Protein AF-A0A292Q0S4-F1 (afdb_monomer_lite)

Organism: NCBI:txid59557

pLDDT: mean 70.8, std 24.09, range [27.53, 98.06]

Structure (mmCIF, N/CA/C/O backbone):
data_AF-A0A292Q0S4-F1
#
_entry.id   AF-A0A292Q0S4-F1
#
loop_
_atom_site.group_PDB
_atom_site.id
_atom_site.type_symbol
_atom_site.label_atom_id
_atom_site.label_alt_id
_atom_site.label_comp_id
_atom_site.label_asym_id
_atom_site.label_entity_id
_atom_site.label_seq_id
_atom_site.pdbx_PDB_ins_code
_atom_site.Cartn_x
_atom_site.Cartn_y
_atom_site.Cartn_z
_atom_site.occupancy
_atom_site.B_iso_or_equiv
_atom_site.auth_seq_id
_atom_site.auth_comp_id
_atom_site.auth_asym_id
_atom_site.auth_atom_id
_atom_site.pdbx_PDB_model_num
ATOM 1 N N . MET A 1 1 ? -21.565 2.507 -9.594 1.00 37.22 1 MET A N 1
ATOM 2 C CA . MET A 1 1 ? -20.398 1.607 -9.700 1.00 37.22 1 MET A CA 1
ATOM 3 C C . MET A 1 1 ? -20.636 0.461 -8.741 1.00 37.22 1 MET A C 1
ATOM 5 O O . MET A 1 1 ? -20.691 0.709 -7.543 1.00 37.22 1 MET A O 1
ATOM 9 N N . ALA A 1 2 ? -20.900 -0.736 -9.261 1.00 29.78 2 ALA A N 1
ATOM 10 C CA . ALA A 1 2 ? -21.106 -1.916 -8.434 1.00 29.78 2 ALA A CA 1
ATOM 11 C C . ALA A 1 2 ? -19.779 -2.256 -7.743 1.00 29.78 2 ALA A C 1
ATOM 13 O O . ALA A 1 2 ? -18.831 -2.694 -8.386 1.00 29.78 2 ALA A O 1
ATOM 14 N N . ALA A 1 3 ? -19.691 -1.956 -6.448 1.00 42.03 3 ALA A N 1
ATOM 15 C CA . ALA A 1 3 ? -18.654 -2.504 -5.594 1.00 42.03 3 ALA A CA 1
ATOM 16 C C . ALA A 1 3 ? -18.981 -3.985 -5.417 1.00 42.03 3 ALA A C 1
ATOM 18 O O . ALA A 1 3 ? -20.058 -4.324 -4.922 1.00 42.03 3 ALA A O 1
ATOM 19 N N . ILE A 1 4 ? -18.092 -4.850 -5.887 1.00 44.19 4 ILE A N 1
ATOM 20 C CA . ILE A 1 4 ? -18.259 -6.294 -5.789 1.00 44.19 4 ILE A CA 1
ATOM 21 C C . ILE A 1 4 ? -18.422 -6.675 -4.326 1.00 44.19 4 ILE A C 1
ATOM 23 O O . ILE A 1 4 ? -17.570 -6.369 -3.495 1.00 44.19 4 ILE A O 1
ATOM 27 N N . ARG A 1 5 ? -19.517 -7.371 -4.032 1.00 42.88 5 ARG A N 1
ATOM 28 C CA . ARG A 1 5 ? -19.728 -8.054 -2.754 1.00 42.88 5 ARG A CA 1
ATOM 29 C C . ARG A 1 5 ? -19.719 -9.583 -2.888 1.00 42.88 5 ARG A C 1
ATOM 31 O O . ARG A 1 5 ? -20.054 -10.241 -1.915 1.00 42.88 5 ARG A O 1
ATOM 38 N N . ALA A 1 6 ? -19.356 -10.151 -4.049 1.00 40.06 6 ALA A N 1
ATOM 39 C CA . ALA A 1 6 ? -19.457 -11.602 -4.257 1.00 40.06 6 ALA A CA 1
ATOM 40 C C . ALA A 1 6 ? -18.577 -12.231 -5.369 1.00 40.06 6 ALA A C 1
ATOM 42 O O . ALA A 1 6 ? -18.900 -13.331 -5.804 1.00 40.06 6 ALA A O 1
ATOM 43 N N . ASP A 1 7 ? -17.481 -11.609 -5.824 1.00 54.25 7 ASP A N 1
ATOM 44 C CA . ASP A 1 7 ? -16.524 -12.307 -6.705 1.00 54.25 7 ASP A CA 1
ATOM 45 C C . ASP A 1 7 ? -15.409 -12.918 -5.853 1.00 54.25 7 ASP A C 1
ATOM 47 O O . ASP A 1 7 ? -14.956 -12.313 -4.877 1.00 54.25 7 ASP A O 1
ATOM 51 N N . SER A 1 8 ? -14.973 -14.129 -6.211 1.00 71.31 8 SER A N 1
ATOM 52 C CA . SER A 1 8 ? -13.830 -14.783 -5.572 1.00 71.31 8 SER A CA 1
ATOM 53 C C . SER A 1 8 ? -12.625 -13.837 -5.568 1.00 71.31 8 SER A C 1
ATOM 55 O O . SER A 1 8 ? -12.244 -13.315 -6.612 1.00 71.31 8 SER A O 1
ATOM 57 N N . LEU A 1 9 ? -12.009 -13.613 -4.403 1.00 83.81 9 LEU A N 1
ATOM 58 C CA . LEU A 1 9 ? -10.804 -12.783 -4.269 1.00 83.81 9 LEU A CA 1
ATOM 59 C C . LEU A 1 9 ? -9.556 -13.458 -4.859 1.00 83.81 9 LEU A C 1
ATOM 61 O O . LEU A 1 9 ? -8.528 -12.804 -5.023 1.00 83.81 9 LEU A O 1
ATOM 65 N N . THR A 1 10 ? -9.634 -14.742 -5.221 1.00 85.44 10 THR A N 1
ATOM 66 C CA . THR A 1 10 ? -8.508 -15.530 -5.737 1.00 85.44 10 THR A CA 1
ATOM 67 C C . THR A 1 10 ? -7.771 -14.875 -6.916 1.00 85.44 10 THR A C 1
ATOM 69 O O . THR A 1 10 ? -6.544 -14.822 -6.861 1.00 85.44 10 THR A O 1
ATOM 72 N N . PRO A 1 11 ? -8.428 -14.317 -7.959 1.00 87.38 11 PRO A N 1
ATOM 73 C CA . PRO A 1 11 ? -7.722 -13.664 -9.063 1.00 87.38 11 PRO A CA 1
ATOM 74 C C . PRO A 1 11 ? -6.912 -12.446 -8.604 1.00 87.38 11 PRO A C 1
ATOM 76 O O . PRO A 1 11 ? -5.811 -12.213 -9.095 1.00 87.38 11 PRO A O 1
ATOM 79 N N . ILE A 1 12 ? -7.438 -11.694 -7.634 1.00 88.94 12 ILE A N 1
ATOM 80 C CA . ILE A 1 12 ? -6.779 -10.511 -7.073 1.00 88.94 12 ILE A CA 1
ATOM 81 C C . ILE A 1 12 ? -5.558 -10.928 -6.245 1.00 88.94 12 ILE A C 1
ATOM 83 O O . ILE A 1 12 ? -4.494 -10.329 -6.384 1.00 88.94 12 ILE A O 1
ATOM 87 N N . LEU A 1 13 ? -5.686 -11.976 -5.425 1.00 90.81 13 LEU A N 1
ATOM 88 C CA . LEU A 1 13 ? -4.569 -12.516 -4.643 1.00 90.81 13 LEU A CA 1
ATOM 89 C C . LEU A 1 13 ? -3.461 -13.059 -5.552 1.00 90.81 13 LEU A C 1
ATOM 91 O O . LEU A 1 13 ? -2.299 -12.706 -5.371 1.00 90.81 13 LEU A O 1
ATOM 95 N N . ASN A 1 14 ? -3.827 -13.797 -6.603 1.00 91.44 14 ASN A N 1
ATOM 96 C CA . ASN A 1 14 ? -2.876 -14.309 -7.589 1.00 91.44 14 ASN A CA 1
ATOM 97 C C . ASN A 1 14 ? -2.086 -13.192 -8.284 1.00 91.44 14 ASN A C 1
ATOM 99 O O . ASN A 1 14 ? -0.885 -13.347 -8.505 1.00 91.44 14 ASN A O 1
ATOM 103 N N . LEU A 1 15 ? -2.735 -12.070 -8.620 1.00 91.88 15 LEU A N 1
ATOM 104 C CA . LEU A 1 15 ? -2.059 -10.895 -9.187 1.00 91.88 15 LEU A CA 1
ATOM 105 C C . LEU A 1 15 ? -1.103 -10.242 -8.194 1.00 91.88 15 LEU A C 1
ATOM 107 O O . LEU A 1 15 ? -0.053 -9.742 -8.589 1.00 91.88 15 LEU A O 1
ATOM 111 N N . ALA A 1 16 ? -1.455 -10.244 -6.915 1.00 92.50 16 ALA A N 1
ATOM 112 C CA . ALA A 1 16 ? -0.624 -9.661 -5.881 1.00 92.50 16 ALA A CA 1
ATOM 113 C C . ALA A 1 16 ? 0.597 -10.538 -5.555 1.00 92.50 16 ALA A C 1
ATOM 115 O O . ALA A 1 16 ? 1.671 -10.006 -5.286 1.00 92.50 16 ALA A O 1
ATOM 116 N N . ASP A 1 17 ? 0.463 -11.865 -5.647 1.00 93.38 17 ASP A N 1
ATOM 117 C CA . ASP A 1 17 ? 1.582 -12.813 -5.591 1.00 93.38 17 ASP A CA 1
ATOM 118 C C . ASP A 1 17 ? 2.448 -12.779 -6.855 1.00 93.38 17 ASP A C 1
ATOM 120 O O . ASP A 1 17 ? 3.662 -12.956 -6.772 1.00 93.38 17 ASP A O 1
ATOM 124 N N . ASN A 1 18 ? 1.841 -12.541 -8.022 1.00 93.94 18 ASN A N 1
ATOM 125 C CA . ASN A 1 18 ? 2.492 -12.596 -9.332 1.00 93.94 18 ASN A CA 1
ATOM 126 C C . ASN A 1 18 ? 2.205 -11.336 -10.167 1.00 93.94 18 ASN A C 1
ATOM 128 O O . ASN A 1 18 ? 1.539 -11.418 -11.205 1.00 93.94 18 ASN A O 1
ATOM 132 N N . PRO A 1 19 ? 2.725 -10.168 -9.753 1.00 93.00 19 PRO A N 1
ATOM 133 C CA . PRO A 1 19 ? 2.563 -8.925 -10.502 1.00 93.00 19 PRO A CA 1
ATOM 134 C C . PRO A 1 19 ? 3.076 -9.055 -11.954 1.00 93.00 19 PRO A C 1
ATOM 136 O O . PRO A 1 19 ? 4.186 -9.562 -12.179 1.00 93.00 19 PRO A O 1
ATOM 139 N N . PRO A 1 20 ? 2.308 -8.598 -12.963 1.00 90.81 20 PRO A N 1
ATOM 140 C CA . PRO A 1 20 ? 2.690 -8.709 -14.366 1.00 90.81 20 PRO A CA 1
ATOM 141 C C . PRO A 1 20 ? 3.847 -7.768 -14.721 1.00 90.81 20 PRO A C 1
ATOM 143 O O . PRO A 1 20 ? 3.963 -6.658 -14.199 1.00 90.81 20 PRO A O 1
ATOM 146 N N . GLN A 1 21 ? 4.685 -8.196 -15.671 1.00 84.00 21 GLN A N 1
ATOM 147 C CA . GLN A 1 21 ? 5.863 -7.436 -16.113 1.00 84.00 21 GLN A CA 1
ATOM 148 C C . GLN A 1 21 ? 5.523 -6.143 -16.865 1.00 84.00 21 GLN A C 1
ATOM 150 O O . GLN A 1 21 ? 6.341 -5.227 -16.901 1.00 84.00 21 GLN A O 1
ATOM 155 N N . TYR A 1 22 ? 4.326 -6.050 -17.442 1.00 81.19 22 TYR A N 1
ATOM 156 C CA . TYR A 1 22 ? 3.832 -4.875 -18.153 1.00 81.19 22 TYR A CA 1
ATOM 157 C C . TYR A 1 22 ? 2.313 -4.752 -17.987 1.00 81.19 22 TYR A C 1
ATOM 159 O O . TYR A 1 22 ? 1.625 -5.738 -17.714 1.00 81.19 22 TYR A O 1
ATOM 167 N N . VAL A 1 23 ? 1.784 -3.542 -18.176 1.00 81.00 23 VAL A N 1
ATOM 168 C CA . VAL A 1 23 ? 0.336 -3.316 -18.278 1.00 81.00 23 VAL A CA 1
ATOM 169 C C . VAL A 1 23 ? -0.091 -3.630 -19.703 1.00 81.00 23 VAL A C 1
ATOM 171 O O . VAL A 1 23 ? 0.346 -2.965 -20.639 1.00 81.00 23 VAL A O 1
ATOM 174 N N . ASN A 1 24 ? -0.939 -4.641 -19.880 1.00 80.94 24 ASN A N 1
ATOM 175 C CA . ASN A 1 24 ? -1.537 -4.923 -21.178 1.00 80.94 24 ASN A CA 1
ATOM 176 C C . ASN A 1 24 ? -2.700 -3.939 -21.425 1.00 80.94 24 ASN A C 1
ATOM 178 O O . ASN A 1 24 ? -3.714 -4.041 -20.732 1.00 80.94 24 ASN A O 1
ATOM 182 N N . PRO A 1 25 ? -2.605 -3.023 -22.411 1.00 78.31 25 PRO A N 1
ATOM 183 C CA . PRO A 1 25 ? -3.668 -2.054 -22.692 1.00 78.31 25 PRO A CA 1
ATOM 184 C C . PRO A 1 25 ? -4.961 -2.705 -23.205 1.00 78.31 25 PRO A C 1
ATOM 186 O O . PRO A 1 25 ? -6.019 -2.089 -23.131 1.00 78.31 25 PRO A O 1
ATOM 189 N N . ASN A 1 26 ? -4.881 -3.942 -23.704 1.00 84.00 26 ASN A N 1
ATOM 190 C CA . ASN A 1 26 ? -6.017 -4.713 -24.202 1.00 84.00 26 ASN A CA 1
ATOM 191 C C . ASN A 1 26 ? -6.561 -5.704 -23.158 1.00 84.00 26 ASN A C 1
ATOM 193 O O . ASN A 1 26 ? -7.462 -6.482 -23.473 1.00 84.00 26 ASN A O 1
ATOM 197 N N . ALA A 1 27 ? -6.000 -5.740 -21.942 1.00 81.56 27 ALA A N 1
ATOM 198 C CA . ALA A 1 27 ? -6.515 -6.615 -20.896 1.00 81.56 27 ALA A CA 1
ATOM 199 C C . ALA A 1 27 ? -7.922 -6.174 -20.454 1.00 81.56 27 ALA A C 1
ATOM 201 O O . ALA A 1 27 ? -8.219 -4.976 -20.446 1.00 81.56 27 ALA A O 1
ATOM 202 N N . PRO A 1 28 ? -8.786 -7.120 -20.042 1.00 84.94 28 PRO A N 1
ATOM 203 C CA . PRO A 1 28 ? -10.067 -6.787 -19.438 1.00 84.94 28 PRO A CA 1
ATOM 204 C C . PRO A 1 28 ? -9.883 -5.879 -18.220 1.00 84.94 28 PRO A C 1
ATOM 206 O O . PRO A 1 28 ? -9.001 -6.105 -17.390 1.00 84.94 28 PRO A O 1
ATOM 209 N N . ILE A 1 29 ? -10.742 -4.866 -18.100 1.00 86.25 29 ILE A N 1
ATOM 210 C CA . ILE A 1 29 ? -10.745 -3.980 -16.936 1.00 86.25 29 ILE A CA 1
ATOM 211 C C . ILE A 1 29 ? -11.212 -4.786 -15.730 1.00 86.25 29 ILE A C 1
ATOM 213 O O . ILE A 1 29 ? -12.359 -5.236 -15.678 1.00 86.25 29 ILE A O 1
ATOM 217 N N . LEU A 1 30 ? -10.326 -4.932 -14.751 1.00 88.19 30 LEU A N 1
ATOM 218 C CA . LEU A 1 30 ? -10.666 -5.543 -13.481 1.00 88.19 30 LEU A CA 1
ATOM 219 C C . LEU A 1 30 ? -11.533 -4.595 -12.661 1.00 88.19 30 LEU A C 1
ATOM 221 O O . LEU A 1 30 ? -11.373 -3.369 -12.638 1.00 88.19 30 LEU A O 1
ATOM 225 N N . SER A 1 31 ? -12.456 -5.203 -11.951 1.00 89.50 31 SER A N 1
ATOM 226 C CA . SER A 1 31 ? -13.337 -4.548 -11.014 1.00 89.50 31 SER A CA 1
ATOM 227 C C . SER A 1 31 ? -12.575 -4.032 -9.791 1.00 89.50 31 SER A C 1
ATOM 229 O O . SER A 1 31 ? -11.626 -4.644 -9.303 1.00 89.50 31 SER A O 1
ATOM 231 N N . SER A 1 32 ? -12.969 -2.854 -9.306 1.00 93.31 32 SER A N 1
ATOM 232 C CA . SER A 1 32 ? -12.243 -2.188 -8.225 1.00 93.31 32 SER A CA 1
ATOM 233 C C . SER A 1 32 ? -12.356 -2.937 -6.900 1.00 93.31 32 SER A C 1
ATOM 235 O O . SER A 1 32 ? -13.460 -3.254 -6.455 1.00 93.31 32 SER A O 1
ATOM 237 N N . LEU A 1 33 ? -11.219 -3.109 -6.226 1.00 94.31 33 LEU A N 1
ATOM 238 C CA . LEU A 1 33 ? -11.163 -3.595 -4.851 1.00 94.31 33 LEU A CA 1
ATOM 239 C C . LEU A 1 33 ? -11.361 -2.421 -3.891 1.00 94.31 33 LEU A C 1
ATOM 241 O O . LEU A 1 33 ? -10.654 -1.415 -3.980 1.00 94.31 33 LEU A O 1
ATOM 245 N N . ILE A 1 34 ? -12.299 -2.555 -2.958 1.00 95.19 34 ILE A N 1
ATOM 246 C CA . ILE A 1 34 ? -12.527 -1.571 -1.898 1.00 95.19 34 ILE A CA 1
ATOM 247 C C . ILE A 1 34 ? -12.030 -2.148 -0.578 1.00 95.19 34 ILE A C 1
ATOM 249 O O . ILE A 1 34 ? -12.420 -3.242 -0.183 1.00 95.19 34 ILE A O 1
ATOM 253 N N . LEU A 1 35 ? -11.190 -1.379 0.105 1.00 96.44 35 LEU A N 1
ATOM 254 C CA . LEU A 1 35 ? -10.613 -1.698 1.398 1.00 96.44 35 LEU A CA 1
ATOM 255 C C . LEU A 1 35 ? -10.948 -0.587 2.390 1.00 96.44 35 LEU A C 1
ATOM 257 O O . LEU A 1 35 ? -10.568 0.569 2.213 1.00 96.44 35 LEU A O 1
ATOM 261 N N . TYR A 1 36 ? -11.664 -0.910 3.455 1.00 95.38 36 TYR A N 1
ATOM 262 C CA . TYR A 1 36 ? -11.955 0.033 4.526 1.00 95.38 36 TYR A CA 1
ATOM 263 C C . TYR A 1 36 ? -10.821 0.042 5.539 1.00 95.38 36 TYR A C 1
ATOM 265 O O . TYR A 1 36 ? -10.417 -1.012 6.017 1.00 95.38 36 TYR A O 1
ATOM 273 N N . ILE A 1 37 ? -10.332 1.238 5.871 1.00 95.12 37 ILE A N 1
ATOM 274 C CA . ILE A 1 37 ? -9.246 1.428 6.836 1.00 95.12 37 ILE A CA 1
ATOM 275 C C . ILE A 1 37 ? -9.869 1.538 8.220 1.00 95.12 37 ILE A C 1
ATOM 277 O O . ILE A 1 37 ? -10.645 2.469 8.479 1.00 95.12 37 ILE A O 1
ATOM 281 N N . VAL A 1 38 ? -9.541 0.598 9.097 1.00 93.06 38 VAL A N 1
ATOM 282 C CA . VAL A 1 38 ? -10.133 0.483 10.428 1.00 93.06 38 VAL A CA 1
ATOM 283 C C . VAL A 1 38 ? -9.026 0.410 11.473 1.00 93.06 38 VAL A C 1
ATOM 285 O O . VAL A 1 38 ? -8.037 -0.293 11.285 1.00 93.06 38 VAL A O 1
ATOM 288 N N . ARG A 1 39 ? -9.178 1.155 12.571 1.00 89.88 39 ARG A N 1
ATOM 289 C CA . ARG A 1 39 ? -8.251 1.079 13.707 1.00 89.88 39 ARG A CA 1
ATOM 290 C C . ARG A 1 39 ? -8.537 -0.140 14.570 1.00 89.88 39 ARG A C 1
ATOM 292 O O . ARG A 1 39 ? -9.702 -0.458 14.822 1.00 89.88 39 ARG A O 1
ATOM 299 N N . VAL A 1 40 ? -7.489 -0.740 15.113 1.00 87.88 40 VAL A N 1
ATOM 300 C CA . VAL A 1 40 ? -7.607 -1.737 16.176 1.00 87.88 40 VAL A CA 1
ATOM 301 C C . VAL A 1 40 ? -7.850 -1.009 17.510 1.00 87.88 40 VAL A C 1
ATOM 303 O O . VAL A 1 40 ? -7.181 -0.016 17.809 1.00 87.88 40 VAL A O 1
ATOM 306 N N . PRO A 1 41 ? -8.839 -1.414 18.328 1.00 83.12 41 PRO A N 1
ATOM 307 C CA . PRO A 1 41 ? -9.024 -0.838 19.657 1.00 83.12 41 PRO A CA 1
ATOM 308 C C . PRO A 1 41 ? -7.762 -0.997 20.512 1.00 83.12 41 PRO A C 1
ATOM 310 O O . PRO A 1 41 ? -7.092 -2.021 20.437 1.00 83.12 41 PRO A O 1
ATOM 313 N N . SER A 1 42 ? -7.444 0.003 21.342 1.00 79.69 42 SER A N 1
ATOM 314 C CA . SER A 1 42 ? -6.282 0.004 22.255 1.00 79.69 42 SER A CA 1
ATOM 315 C C . SER A 1 42 ? -4.887 -0.156 21.620 1.00 79.69 42 SER A C 1
ATOM 317 O O . SER A 1 42 ? -3.914 -0.263 22.356 1.00 79.69 42 SER A O 1
ATOM 319 N N . SER A 1 43 ? -4.765 -0.107 20.289 1.00 85.88 43 SER A N 1
ATOM 320 C CA . SER A 1 43 ? -3.488 -0.158 19.565 1.00 85.88 43 SER A CA 1
ATOM 321 C C . SER A 1 43 ? -3.393 0.979 18.534 1.00 85.88 43 SER A C 1
ATOM 323 O O . SER A 1 43 ? -4.397 1.614 18.197 1.00 85.88 43 SER A O 1
ATOM 325 N N . GLN A 1 44 ? -2.180 1.253 18.046 1.00 86.31 44 GLN A N 1
ATOM 326 C CA . GLN A 1 44 ? -1.946 2.077 16.851 1.00 86.31 44 GLN A CA 1
ATOM 327 C C . GLN A 1 44 ? -2.141 1.285 15.549 1.00 86.31 44 GLN A C 1
ATOM 329 O O . GLN A 1 44 ? -2.204 1.880 14.472 1.00 86.31 44 GLN A O 1
ATOM 334 N N . ASP A 1 45 ? -2.268 -0.038 15.657 1.00 92.44 45 ASP A N 1
ATOM 335 C CA . ASP A 1 45 ? -2.435 -0.935 14.526 1.00 92.44 45 ASP A CA 1
ATOM 336 C C . ASP A 1 45 ? -3.727 -0.668 13.752 1.00 92.44 45 ASP A C 1
ATOM 338 O O . ASP A 1 45 ? -4.759 -0.235 14.286 1.00 92.44 45 ASP A O 1
ATOM 342 N N . LEU A 1 46 ? -3.666 -0.981 12.464 1.00 94.69 46 LEU A N 1
ATOM 343 C CA . LEU A 1 46 ? -4.769 -0.836 11.530 1.00 94.69 46 LEU A CA 1
ATOM 344 C C . LEU A 1 46 ? -5.023 -2.164 10.829 1.00 94.69 46 LEU A C 1
ATOM 346 O O . LEU A 1 46 ? -4.123 -2.981 10.652 1.00 94.69 46 LEU A O 1
ATOM 350 N N . PHE A 1 47 ? -6.239 -2.347 10.341 1.00 95.88 47 PHE A N 1
ATOM 351 C CA . PHE A 1 47 ? -6.540 -3.415 9.404 1.00 95.88 47 PHE A CA 1
ATOM 352 C C . PHE A 1 47 ? -7.391 -2.890 8.250 1.00 95.88 47 PHE A C 1
ATOM 354 O O . PHE A 1 47 ? -8.145 -1.919 8.382 1.00 95.88 47 PHE A O 1
ATOM 361 N N . LEU A 1 48 ? -7.223 -3.519 7.091 1.00 96.69 48 LEU A N 1
ATOM 362 C CA . LEU A 1 48 ? -7.940 -3.221 5.863 1.00 96.69 48 LEU A CA 1
ATOM 363 C C . LEU A 1 48 ? -8.914 -4.353 5.581 1.00 96.69 48 LEU A C 1
ATOM 365 O O . LEU A 1 48 ? -8.496 -5.501 5.419 1.00 96.69 48 LEU A O 1
ATOM 369 N N . THR A 1 49 ? -10.202 -4.035 5.527 1.00 94.75 49 THR A N 1
ATOM 370 C CA . THR A 1 49 ? -11.267 -5.026 5.340 1.00 94.75 49 THR A CA 1
ATOM 371 C C . THR A 1 49 ? -12.075 -4.768 4.080 1.00 94.75 49 THR A C 1
ATOM 373 O O . THR A 1 49 ? -12.295 -3.621 3.691 1.00 94.75 49 THR A O 1
ATOM 376 N N . THR A 1 50 ? -12.488 -5.846 3.420 1.00 92.62 50 THR A N 1
ATOM 377 C CA . THR A 1 50 ? -13.341 -5.788 2.222 1.00 92.62 50 THR A CA 1
ATOM 378 C C . THR A 1 50 ? -14.815 -5.572 2.581 1.00 92.62 50 THR A C 1
ATOM 380 O O . THR A 1 50 ? -15.592 -5.065 1.768 1.00 92.62 50 THR A O 1
ATOM 383 N N . LEU A 1 51 ? -15.199 -5.883 3.824 1.00 89.94 51 LEU A N 1
ATOM 384 C CA . LEU A 1 51 ? -16.539 -5.649 4.348 1.00 89.94 51 LEU A CA 1
ATOM 385 C C . LEU A 1 51 ? -16.687 -4.192 4.788 1.00 89.94 51 LEU A C 1
ATOM 387 O O . LEU A 1 51 ? -15.811 -3.635 5.440 1.00 89.94 51 LEU A O 1
ATOM 391 N N . HIS A 1 52 ? -17.816 -3.559 4.468 1.00 87.69 52 HIS A N 1
ATOM 392 C CA . HIS A 1 52 ? -18.106 -2.233 5.003 1.00 87.69 52 HIS A CA 1
ATOM 393 C C . HIS A 1 52 ? -18.480 -2.332 6.487 1.00 87.69 52 HIS A C 1
ATOM 395 O O . HIS A 1 52 ? -19.549 -2.876 6.765 1.00 87.69 52 HIS A O 1
ATOM 401 N N . PRO A 1 53 ? -17.701 -1.742 7.418 1.00 82.75 53 PRO A N 1
ATOM 402 C CA . PRO A 1 53 ? -18.032 -1.820 8.834 1.00 82.75 53 PRO A CA 1
ATOM 403 C C . PRO A 1 53 ? -19.366 -1.121 9.094 1.00 82.75 53 PRO A C 1
ATOM 405 O O . PRO A 1 53 ? -19.517 0.074 8.809 1.00 82.75 53 PRO A O 1
ATOM 408 N N . LEU A 1 54 ? -20.347 -1.878 9.588 1.00 77.56 54 LEU A N 1
ATOM 409 C CA . LEU A 1 54 ? -21.709 -1.391 9.832 1.00 77.56 54 LEU A CA 1
ATOM 410 C C . LEU A 1 54 ? -21.841 -0.682 11.185 1.00 77.56 54 LEU A C 1
ATOM 412 O O . LEU A 1 54 ? -22.730 0.149 11.366 1.00 77.56 54 LEU A O 1
ATOM 416 N N . GLN A 1 55 ? -20.947 -0.992 12.125 1.00 71.69 55 GLN A N 1
ATOM 417 C CA . GLN A 1 55 ? -20.963 -0.477 13.490 1.00 71.69 55 GLN A CA 1
ATOM 418 C C . GLN A 1 55 ? -19.856 0.564 13.715 1.00 71.69 55 GLN A C 1
ATOM 420 O O . GLN A 1 55 ? -18.891 0.673 12.956 1.00 71.69 55 GLN A O 1
ATOM 425 N N . SER A 1 56 ? -20.000 1.369 14.771 1.00 74.00 56 SER A N 1
ATOM 426 C CA . SER A 1 56 ? -18.956 2.307 15.214 1.00 74.00 56 SER A CA 1
ATOM 427 C C . SER A 1 56 ? -17.751 1.597 15.835 1.00 74.00 56 SER A C 1
ATOM 429 O O . SER A 1 56 ? -16.666 2.180 15.898 1.00 74.00 56 SER A O 1
ATOM 431 N N . THR A 1 57 ? -17.949 0.362 16.286 1.00 80.38 57 THR A N 1
ATOM 432 C CA . THR A 1 57 ? -16.958 -0.540 16.869 1.00 80.38 57 THR A CA 1
ATOM 433 C C . THR A 1 57 ? -16.518 -1.589 15.854 1.00 80.38 57 THR A C 1
ATOM 435 O O . THR A 1 57 ? -17.207 -1.848 14.874 1.00 80.38 57 THR A O 1
ATOM 438 N N . VAL A 1 58 ? -15.341 -2.170 16.077 1.00 85.19 58 VAL A N 1
ATOM 439 C CA . VAL A 1 58 ? -14.822 -3.279 15.265 1.00 85.19 58 VAL A CA 1
ATOM 440 C C . VAL A 1 58 ? -15.563 -4.564 15.623 1.00 85.19 58 VAL A C 1
ATOM 442 O O . VAL A 1 58 ? -15.673 -4.880 16.808 1.00 85.19 58 VAL A O 1
ATOM 445 N N . THR A 1 59 ? -16.045 -5.303 14.625 1.00 86.94 59 THR A N 1
ATOM 446 C CA . THR A 1 59 ? -16.673 -6.621 14.809 1.00 86.94 59 THR A CA 1
ATOM 447 C C . THR A 1 59 ? -15.723 -7.762 14.430 1.00 86.94 59 THR A C 1
ATOM 449 O O . THR A 1 59 ? -14.743 -7.563 13.713 1.00 86.94 59 THR A O 1
ATOM 452 N N . ALA A 1 60 ? -16.020 -8.985 14.882 1.00 87.50 60 ALA A N 1
ATOM 453 C CA . ALA A 1 60 ? -15.278 -10.178 14.460 1.00 87.50 60 ALA A CA 1
ATOM 454 C C . ALA A 1 60 ? -15.405 -10.436 12.946 1.00 87.50 60 ALA A C 1
ATOM 456 O O . ALA A 1 60 ? -14.468 -10.922 12.318 1.00 87.50 60 ALA A O 1
ATOM 457 N N . GLU A 1 61 ? -16.540 -10.067 12.348 1.00 89.06 61 GLU A N 1
ATOM 458 C CA . GLU A 1 61 ? -16.770 -10.182 10.908 1.00 89.06 61 GLU A CA 1
ATOM 459 C C . GLU A 1 61 ? -15.847 -9.246 10.114 1.00 89.06 61 GLU A C 1
ATOM 461 O O . GLU A 1 61 ? -15.223 -9.678 9.144 1.00 89.06 61 GLU A O 1
ATOM 466 N N . ASP A 1 62 ? -15.664 -8.004 10.581 1.00 87.94 62 ASP A N 1
ATOM 467 C CA . ASP A 1 62 ? -14.731 -7.047 9.969 1.00 87.94 62 ASP A CA 1
ATOM 468 C C . ASP A 1 62 ? -13.291 -7.586 9.954 1.00 87.94 62 ASP A C 1
ATOM 470 O O . ASP A 1 62 ? -12.575 -7.415 8.963 1.00 87.94 62 ASP A O 1
ATOM 474 N N . ILE A 1 63 ? -12.880 -8.248 11.045 1.00 89.31 63 ILE A N 1
ATOM 475 C CA . ILE A 1 63 ? -11.553 -8.864 11.205 1.00 89.31 63 ILE A CA 1
ATOM 476 C C . ILE A 1 63 ? -11.410 -10.090 10.296 1.00 89.31 63 ILE A C 1
ATOM 478 O O . ILE A 1 63 ? -10.365 -10.286 9.673 1.00 89.31 63 ILE A O 1
ATOM 482 N N . ASN A 1 64 ? -12.451 -10.915 10.189 1.00 90.00 64 ASN A N 1
ATOM 483 C CA . ASN A 1 64 ? -12.438 -12.098 9.330 1.00 90.00 64 ASN A CA 1
ATOM 484 C C . ASN A 1 64 ? -12.389 -11.730 7.843 1.00 90.00 64 ASN A C 1
ATOM 486 O O . ASN A 1 64 ? -11.707 -12.404 7.079 1.00 90.00 64 ASN A O 1
ATOM 490 N N . ALA A 1 65 ? -13.031 -10.630 7.445 1.00 91.25 65 ALA A N 1
ATOM 491 C CA . ALA A 1 65 ? -12.963 -10.085 6.088 1.00 91.25 65 ALA A CA 1
ATOM 492 C C . ALA A 1 65 ? -11.723 -9.195 5.836 1.00 91.25 65 ALA A C 1
ATOM 494 O O . ALA A 1 65 ? -11.622 -8.541 4.786 1.00 91.25 65 ALA A O 1
ATOM 495 N N . SER A 1 66 ? -10.788 -9.133 6.794 1.00 93.50 66 SER A N 1
ATOM 496 C CA . SER A 1 66 ? -9.571 -8.335 6.681 1.00 93.50 66 SER A CA 1
ATOM 497 C C . SER A 1 66 ? -8.549 -8.977 5.751 1.00 93.50 66 SER A C 1
ATOM 499 O O . SER A 1 66 ? -8.051 -10.071 6.010 1.00 93.50 66 SER A O 1
ATOM 501 N N . LEU A 1 67 ? -8.204 -8.248 4.689 1.00 95.44 67 LEU A N 1
ATOM 502 C CA . LEU A 1 67 ? -7.210 -8.661 3.704 1.00 95.44 67 LEU A CA 1
ATOM 503 C C . LEU A 1 67 ? -5.782 -8.263 4.105 1.00 95.44 67 LEU A C 1
ATOM 505 O O . LEU A 1 67 ? -4.833 -8.982 3.797 1.00 95.44 67 LEU A O 1
ATOM 509 N N . TYR A 1 68 ? -5.629 -7.128 4.793 1.00 97.56 68 TYR A N 1
ATOM 510 C CA . TYR A 1 68 ? -4.334 -6.661 5.281 1.00 97.56 68 TYR A CA 1
ATOM 511 C C . TYR A 1 68 ? -4.402 -6.251 6.747 1.00 97.56 68 TYR A C 1
ATOM 513 O O . TYR A 1 68 ? -5.312 -5.524 7.141 1.00 97.56 68 TYR A O 1
ATOM 521 N N . TYR A 1 69 ? -3.389 -6.634 7.516 1.00 97.12 69 TYR A N 1
ATOM 522 C CA . TYR A 1 69 ? -3.106 -6.094 8.841 1.00 97.12 69 TYR A CA 1
ATOM 523 C C . TYR A 1 69 ? -1.865 -5.207 8.765 1.00 97.12 69 TYR A C 1
ATOM 525 O O . TYR A 1 69 ? -0.929 -5.496 8.019 1.00 97.12 69 TYR A O 1
ATOM 533 N N . ILE A 1 70 ? -1.856 -4.111 9.510 1.00 97.50 70 ILE A N 1
ATOM 534 C CA . ILE A 1 70 ? -0.768 -3.141 9.519 1.00 97.50 70 ILE A CA 1
ATOM 535 C C . ILE A 1 70 ? -0.361 -2.955 10.968 1.00 97.50 70 ILE A C 1
ATOM 537 O O . ILE A 1 70 ? -1.077 -2.325 11.749 1.00 97.50 70 ILE A O 1
ATOM 541 N N . HIS A 1 71 ? 0.796 -3.512 11.301 1.00 96.38 71 HIS A N 1
ATOM 542 C CA . HIS A 1 71 ? 1.415 -3.297 12.591 1.00 96.38 71 HIS A CA 1
ATOM 543 C C . HIS A 1 71 ? 2.228 -2.007 12.557 1.00 96.38 71 HIS A C 1
ATOM 545 O O . HIS A 1 71 ? 3.083 -1.849 11.680 1.00 96.38 71 HIS A O 1
ATOM 551 N N . VAL A 1 72 ? 1.962 -1.098 13.488 1.00 94.00 72 VAL A N 1
ATOM 552 C CA . VAL A 1 72 ? 2.695 0.164 13.615 1.00 94.00 72 VAL A CA 1
ATOM 553 C C . VAL A 1 72 ? 3.654 0.042 14.789 1.00 94.00 72 VAL A C 1
ATOM 555 O O . VAL A 1 72 ? 3.231 -0.060 15.939 1.00 94.00 72 VAL A O 1
ATOM 558 N N . GLU A 1 73 ? 4.953 0.067 14.502 1.00 89.69 73 GLU A N 1
ATOM 559 C CA . GLU A 1 73 ? 5.971 0.097 15.547 1.00 89.69 73 GLU A CA 1
ATOM 560 C C . GLU A 1 73 ? 5.983 1.509 16.165 1.00 89.69 73 GLU A C 1
ATOM 562 O O . GLU A 1 73 ? 6.163 2.495 15.437 1.00 89.69 73 GLU A O 1
ATOM 567 N N . PRO A 1 74 ? 5.794 1.652 17.489 1.00 73.12 74 PRO A N 1
ATOM 568 C CA . PRO A 1 74 ? 5.849 2.956 18.128 1.00 73.12 74 PRO A CA 1
ATOM 569 C C . PRO A 1 74 ? 7.247 3.557 17.954 1.00 73.12 74 PRO A C 1
ATOM 571 O O . PRO A 1 74 ? 8.260 2.885 18.163 1.00 73.12 74 PRO A O 1
ATOM 574 N N . VAL A 1 75 ? 7.313 4.845 17.603 1.00 64.25 75 VAL A N 1
ATOM 575 C CA . VAL A 1 75 ? 8.579 5.587 17.598 1.00 64.25 75 VAL A CA 1
ATOM 576 C C . VAL A 1 75 ? 8.977 5.815 19.050 1.00 64.25 75 VAL A C 1
ATOM 578 O O . VAL A 1 75 ? 8.599 6.807 19.666 1.00 64.25 75 VAL A O 1
ATOM 581 N N . VAL A 1 76 ? 9.712 4.872 19.636 1.00 54.50 76 VAL A N 1
ATOM 582 C CA . VAL A 1 76 ? 10.309 5.086 20.953 1.00 54.50 76 VAL A CA 1
ATOM 583 C C . VAL A 1 76 ? 11.337 6.201 20.790 1.00 54.50 76 VAL A C 1
ATOM 585 O O . VAL A 1 76 ? 12.388 5.998 20.184 1.00 54.50 76 VAL A O 1
ATOM 588 N N . ASN A 1 77 ? 11.037 7.389 21.316 1.00 44.91 77 ASN A N 1
ATOM 589 C CA . ASN A 1 77 ? 12.023 8.453 21.472 1.00 44.91 77 ASN A CA 1
ATOM 590 C C . ASN A 1 77 ? 13.110 7.954 22.437 1.00 44.91 77 ASN A C 1
ATOM 592 O O . ASN A 1 77 ? 13.027 8.146 23.648 1.00 44.91 77 ASN A O 1
ATOM 596 N N . THR A 1 78 ? 14.157 7.314 21.924 1.00 39.06 78 THR A N 1
ATOM 597 C CA . THR A 1 78 ? 15.336 6.887 22.695 1.00 39.06 78 THR A CA 1
ATOM 598 C C . THR A 1 78 ? 16.233 8.057 23.119 1.00 39.06 78 THR A C 1
ATOM 600 O O . THR A 1 78 ? 17.385 7.860 23.489 1.00 39.06 78 THR A O 1
ATOM 603 N N . SER A 1 79 ? 15.715 9.288 23.161 1.00 41.91 79 SER A N 1
ATOM 604 C CA . SER A 1 79 ? 16.429 10.460 23.677 1.00 41.91 79 SER A CA 1
ATOM 605 C C . SER A 1 79 ? 16.457 10.556 25.213 1.00 41.91 79 SER A C 1
ATOM 607 O O . SER A 1 79 ? 16.961 11.545 25.735 1.00 41.91 79 SER A O 1
ATOM 609 N N . HIS A 1 80 ? 15.957 9.555 25.951 1.00 37.09 80 HIS A N 1
ATOM 610 C CA . HIS A 1 80 ? 15.939 9.552 27.425 1.00 37.09 80 HIS A CA 1
ATOM 611 C C . HIS A 1 80 ? 16.550 8.308 28.092 1.00 37.09 80 HIS A C 1
ATOM 613 O O . HIS A 1 80 ? 16.213 7.997 29.231 1.00 37.09 80 HIS A O 1
ATOM 619 N N . ILE A 1 81 ? 17.498 7.624 27.445 1.00 35.72 81 ILE A N 1
ATOM 620 C CA . ILE A 1 81 ? 18.361 6.658 28.146 1.00 35.72 81 ILE A CA 1
ATOM 621 C C . ILE A 1 81 ? 19.765 7.252 28.244 1.00 35.72 81 ILE A C 1
ATOM 623 O O . ILE A 1 81 ? 20.676 6.901 27.501 1.00 35.72 81 ILE A O 1
ATOM 627 N N . SER A 1 82 ? 19.936 8.199 29.164 1.00 36.22 82 SER A N 1
ATOM 628 C CA . SER A 1 82 ? 21.251 8.487 29.725 1.00 36.22 82 SER A CA 1
ATOM 629 C C . SER A 1 82 ? 21.652 7.293 30.606 1.00 36.22 82 SER A C 1
ATOM 631 O O . SER A 1 82 ? 20.913 6.960 31.536 1.00 36.22 82 SER A O 1
ATOM 633 N N . PRO A 1 83 ? 22.783 6.611 30.341 1.00 36.03 83 PRO A N 1
ATOM 634 C CA . PRO A 1 83 ? 23.272 5.573 31.236 1.00 36.03 83 PRO A CA 1
ATOM 635 C C . PRO A 1 83 ? 23.603 6.215 32.586 1.00 36.03 83 PRO A C 1
ATOM 637 O O . PRO A 1 83 ? 24.315 7.216 32.671 1.00 36.03 83 PRO A O 1
ATOM 640 N N . SER A 1 84 ? 23.010 5.669 33.639 1.00 35.84 84 SER A N 1
ATOM 641 C CA . SER A 1 84 ? 23.154 6.139 35.008 1.00 35.84 84 SER A CA 1
ATOM 642 C C . SER A 1 84 ? 24.572 5.861 35.500 1.00 35.84 84 SER A C 1
ATOM 644 O O . SER A 1 84 ? 24.980 4.705 35.578 1.00 35.84 84 SER A O 1
ATOM 646 N N . THR A 1 85 ? 25.280 6.905 35.932 1.00 34.25 85 THR A N 1
ATOM 647 C CA . THR A 1 85 ? 26.411 6.743 36.849 1.00 34.25 85 THR A CA 1
ATOM 648 C C . THR A 1 85 ? 26.211 7.652 38.052 1.00 34.25 85 THR A C 1
ATOM 650 O O . THR A 1 85 ? 26.108 8.871 37.941 1.00 34.25 85 THR A O 1
ATOM 653 N N . LEU A 1 86 ? 26.105 6.989 39.200 1.00 38.16 86 LEU A N 1
ATOM 654 C CA . LEU A 1 86 ? 26.036 7.501 40.561 1.00 38.16 86 LEU A CA 1
ATOM 655 C C . LEU A 1 86 ? 26.969 8.694 40.811 1.00 38.16 86 LEU A C 1
ATOM 657 O O . LEU A 1 86 ? 28.182 8.579 40.654 1.00 38.16 86 LEU A O 1
ATOM 661 N N . SER A 1 87 ? 26.418 9.807 41.297 1.00 36.88 87 SER A N 1
ATOM 662 C CA . SER A 1 87 ? 27.138 10.806 42.100 1.00 36.88 87 SER A CA 1
ATOM 663 C C . SER A 1 87 ? 26.132 11.622 42.932 1.00 36.88 87 SER A C 1
ATOM 665 O O . SER A 1 87 ? 25.127 12.070 42.378 1.00 36.88 87 SER A O 1
ATOM 667 N N . PRO A 1 88 ? 26.349 11.811 44.249 1.00 40.75 88 PRO A N 1
ATOM 668 C CA . PRO A 1 88 ? 25.472 12.619 45.099 1.00 40.75 88 PRO A CA 1
ATOM 669 C C . PRO A 1 88 ? 25.586 14.126 44.775 1.00 40.75 88 PRO A C 1
ATOM 671 O O . PRO A 1 88 ? 26.656 14.585 44.366 1.00 40.75 88 PRO A O 1
ATOM 674 N N . PRO A 1 89 ? 24.509 14.919 44.949 1.00 38.12 89 PRO A N 1
ATOM 675 C CA . PRO A 1 89 ? 24.492 16.322 44.548 1.00 38.12 89 PRO A CA 1
ATOM 676 C C . PRO A 1 89 ? 25.272 17.210 45.529 1.00 38.12 89 PRO A C 1
ATOM 678 O O . PRO A 1 89 ? 24.980 17.248 46.723 1.00 38.12 89 PRO A O 1
ATOM 681 N N . LEU A 1 90 ? 26.228 17.981 45.004 1.00 39.19 90 LEU A N 1
ATOM 682 C CA . LEU A 1 90 ? 26.817 19.135 45.691 1.00 39.19 90 LEU A CA 1
ATOM 683 C C . LEU A 1 90 ? 25.912 20.375 45.518 1.00 39.19 90 LEU A C 1
ATOM 685 O O . LEU A 1 90 ? 25.321 20.550 44.447 1.00 39.19 90 LEU A O 1
ATOM 689 N N . PRO A 1 91 ? 25.806 21.264 46.524 1.00 35.47 91 PRO A N 1
ATOM 690 C CA . PRO A 1 91 ? 24.942 22.439 46.455 1.00 35.47 91 PRO A CA 1
ATOM 691 C C . PRO A 1 91 ? 25.529 23.520 45.535 1.00 35.47 91 PRO A C 1
ATOM 693 O O . PRO A 1 91 ? 26.697 23.892 45.651 1.00 35.47 91 PRO A O 1
ATOM 696 N N . ARG A 1 92 ? 24.704 24.045 44.618 1.00 39.72 92 ARG A N 1
ATOM 697 C CA . ARG A 1 92 ? 25.069 25.127 43.687 1.00 39.72 92 ARG A CA 1
ATOM 698 C C . ARG A 1 92 ? 24.560 26.483 44.216 1.00 39.72 92 ARG A C 1
ATOM 700 O O . ARG A 1 92 ? 23.404 26.553 44.633 1.00 39.72 92 ARG A O 1
ATOM 707 N N . PRO A 1 93 ? 25.381 27.551 44.201 1.00 35.53 93 PRO A N 1
ATOM 708 C CA . PRO A 1 93 ? 25.023 28.868 44.737 1.00 35.53 93 PRO A CA 1
ATOM 709 C C . PRO A 1 93 ? 24.040 29.645 43.835 1.00 35.53 93 PRO A C 1
ATOM 711 O O . PRO A 1 93 ? 23.918 29.342 42.643 1.00 35.53 93 PRO A O 1
ATOM 714 N N . PRO A 1 94 ? 23.343 30.664 44.377 1.00 38.78 94 PRO A N 1
ATOM 715 C CA . PRO A 1 94 ? 22.286 31.374 43.669 1.00 38.78 94 PRO A CA 1
ATOM 716 C C . PRO A 1 94 ? 22.872 32.436 42.734 1.00 38.78 94 PRO A C 1
ATOM 718 O O . PRO A 1 94 ? 23.716 33.231 43.138 1.00 38.78 94 PRO A O 1
ATOM 721 N N . SER A 1 95 ? 22.384 32.518 41.494 1.00 38.47 95 SER A N 1
ATOM 722 C CA . SER A 1 95 ? 22.539 33.747 40.710 1.00 38.47 95 SER A CA 1
ATOM 723 C C . SER A 1 95 ? 21.371 33.996 39.749 1.00 38.47 95 SER A C 1
ATOM 725 O O . SER A 1 95 ? 21.114 33.262 38.803 1.00 38.47 95 SER A O 1
ATOM 727 N N . HIS A 1 96 ? 20.662 35.074 40.086 1.00 34.34 96 HIS A N 1
ATOM 728 C CA . HIS A 1 96 ? 20.065 36.107 39.240 1.00 34.34 96 HIS A CA 1
ATOM 729 C C . HIS A 1 96 ? 19.145 35.718 38.068 1.00 34.34 96 HIS A C 1
ATOM 731 O O . HIS A 1 96 ? 19.565 35.399 36.959 1.00 34.34 96 HIS A O 1
ATOM 737 N N . ARG A 1 97 ? 17.845 35.956 38.311 1.00 38.62 97 ARG A N 1
ATOM 738 C CA . ARG A 1 97 ? 16.814 36.222 37.298 1.00 38.62 97 ARG A CA 1
ATOM 739 C C . ARG A 1 97 ? 17.285 37.319 36.345 1.00 38.62 97 ARG A C 1
ATOM 741 O O . ARG A 1 97 ? 17.524 38.446 36.777 1.00 38.62 97 ARG A O 1
ATOM 748 N N . ARG A 1 98 ? 17.279 37.031 35.045 1.00 30.72 98 ARG A N 1
ATOM 749 C CA . ARG A 1 98 ? 17.218 38.063 34.010 1.00 30.72 98 ARG A CA 1
ATOM 750 C C . ARG A 1 98 ? 15.977 37.829 33.165 1.00 30.72 98 ARG A C 1
ATOM 752 O O . ARG A 1 98 ? 15.935 36.941 32.326 1.00 30.72 98 ARG A O 1
ATOM 759 N N . TRP A 1 99 ? 14.953 38.619 33.464 1.00 29.02 99 TRP A N 1
ATOM 760 C CA . TRP A 1 99 ? 13.755 38.761 32.651 1.00 29.02 99 TRP A CA 1
ATOM 761 C C . TRP A 1 99 ? 14.162 39.493 31.370 1.00 29.02 99 TRP A C 1
ATOM 763 O O . TRP A 1 99 ? 14.586 40.647 31.430 1.00 29.02 99 TRP A O 1
ATOM 773 N N . SER A 1 100 ? 14.085 38.830 30.223 1.00 30.78 100 SER A N 1
ATOM 774 C CA . SER A 1 100 ? 14.182 39.487 28.921 1.00 30.78 100 SER A CA 1
ATOM 775 C C . SER A 1 100 ? 12.819 39.416 28.254 1.00 30.78 100 SER A C 1
ATOM 777 O O . SER A 1 100 ? 12.433 38.433 27.631 1.00 30.78 100 SER A O 1
ATOM 779 N N . SER A 1 101 ? 12.074 40.500 28.437 1.00 35.69 101 SER A N 1
ATOM 780 C CA . SER A 1 101 ? 10.890 40.843 27.666 1.00 35.69 101 SER A CA 1
ATOM 781 C C . SER A 1 101 ? 11.312 40.983 26.205 1.00 35.69 101 SER A C 1
ATOM 783 O O . SER A 1 101 ? 12.041 41.915 25.868 1.00 35.69 101 SER A O 1
ATOM 785 N N . GLN A 1 102 ? 10.896 40.064 25.338 1.00 34.97 102 GLN A N 1
ATOM 786 C CA . GLN A 1 102 ? 11.000 40.267 23.897 1.00 34.97 102 GLN A CA 1
ATOM 787 C C . GLN A 1 102 ? 9.616 40.197 23.269 1.00 34.97 102 GLN A C 1
ATOM 789 O O . GLN A 1 102 ? 8.829 39.276 23.473 1.00 34.97 102 GLN A O 1
ATOM 794 N N . SER A 1 103 ? 9.335 41.297 22.592 1.00 32.41 103 SER A N 1
ATOM 795 C CA . SER A 1 103 ? 8.090 41.754 22.019 1.00 32.41 103 SER A CA 1
ATOM 796 C C . SER A 1 103 ? 7.638 40.887 20.848 1.00 32.41 103 SER A C 1
ATOM 798 O O . SER A 1 103 ? 8.404 40.521 19.959 1.00 32.41 103 SER A O 1
ATOM 800 N N . ILE A 1 104 ? 6.336 40.618 20.844 1.00 34.78 104 ILE A N 1
ATOM 801 C CA . ILE A 1 104 ? 5.599 39.962 19.772 1.00 34.78 104 ILE A CA 1
ATOM 802 C C . ILE A 1 104 ? 5.549 40.924 18.580 1.00 34.78 104 ILE A C 1
ATOM 804 O O . ILE A 1 104 ? 4.822 41.914 18.602 1.00 34.78 104 ILE A O 1
ATOM 808 N N . THR A 1 105 ? 6.296 40.620 17.522 1.00 36.69 105 THR A N 1
ATOM 809 C CA . THR A 1 105 ? 5.982 41.112 16.177 1.00 36.69 105 THR A CA 1
ATOM 810 C C . THR A 1 105 ? 5.475 39.922 15.372 1.00 36.69 105 THR A C 1
ATOM 812 O O . THR A 1 105 ? 6.200 38.983 15.053 1.00 36.69 105 THR A O 1
ATOM 815 N N . GLY A 1 106 ? 4.160 39.903 15.150 1.00 39.22 106 GLY A N 1
ATOM 816 C CA . GLY A 1 106 ? 3.475 38.826 14.452 1.00 39.22 106 GLY A CA 1
ATOM 817 C C . GLY A 1 106 ? 3.796 38.849 12.963 1.00 39.22 106 GLY A C 1
ATOM 818 O O . GLY A 1 106 ? 3.213 39.631 12.218 1.00 39.22 106 GLY A O 1
ATOM 819 N N . SER A 1 107 ? 4.668 37.945 12.523 1.00 30.55 107 SER A N 1
ATOM 820 C CA . SER A 1 107 ? 4.736 37.532 11.124 1.00 30.55 107 SER A CA 1
ATOM 821 C C . SER A 1 107 ? 3.956 36.230 10.960 1.00 30.55 107 SER A C 1
ATOM 823 O O . SER A 1 107 ? 4.364 35.175 11.447 1.00 30.55 107 SER A O 1
ATOM 825 N N . ARG A 1 108 ? 2.807 36.304 10.278 1.00 38.84 108 ARG A N 1
ATOM 826 C CA . ARG A 1 108 ? 2.049 35.137 9.802 1.00 38.84 108 ARG A CA 1
ATOM 827 C C . ARG A 1 108 ? 2.800 34.484 8.637 1.00 38.84 108 ARG A C 1
ATOM 829 O O . ARG A 1 108 ? 2.343 34.512 7.497 1.00 38.84 108 ARG A O 1
ATOM 836 N N . HIS A 1 109 ? 3.949 33.880 8.911 1.00 33.41 109 HIS A N 1
ATOM 837 C CA . HIS A 1 109 ? 4.460 32.822 8.054 1.00 33.41 109 HIS A CA 1
ATOM 838 C C . HIS A 1 109 ? 3.767 31.530 8.469 1.00 33.41 109 HIS A C 1
ATOM 840 O O . HIS A 1 109 ? 3.841 31.134 9.627 1.00 33.41 109 HIS A O 1
ATOM 846 N N . SER A 1 110 ? 3.074 30.894 7.522 1.00 38.19 110 SER A N 1
ATOM 847 C CA . SER A 1 110 ? 2.658 29.495 7.629 1.00 38.19 110 SER A CA 1
ATOM 848 C C . SER A 1 110 ? 3.894 28.683 8.009 1.00 38.19 110 SER A C 1
ATOM 850 O O . SER A 1 110 ? 4.730 28.397 7.149 1.00 38.19 110 SER A O 1
ATOM 852 N N . SER A 1 111 ? 4.055 28.380 9.296 1.00 35.53 111 SER A N 1
ATOM 853 C CA . SER A 1 111 ? 5.143 27.563 9.804 1.00 35.53 111 SER A CA 1
ATOM 854 C C . SER A 1 111 ? 4.980 26.188 9.177 1.00 35.53 111 SER A C 1
ATOM 856 O O . SER A 1 111 ? 4.069 25.426 9.486 1.00 35.53 111 SER A O 1
ATOM 858 N N . ARG A 1 112 ? 5.828 25.897 8.194 1.00 44.38 112 ARG A N 1
ATOM 859 C CA . ARG A 1 112 ? 5.988 24.555 7.655 1.00 44.38 112 ARG A CA 1
ATOM 860 C C . ARG A 1 112 ? 6.553 23.732 8.809 1.00 44.38 112 ARG A C 1
ATOM 862 O O . ARG A 1 112 ? 7.739 23.850 9.098 1.00 44.38 112 ARG A O 1
ATOM 869 N N . SER A 1 113 ? 5.690 23.009 9.521 1.00 47.50 113 SER A N 1
ATOM 870 C CA . SER A 1 113 ? 6.101 22.123 10.609 1.00 47.50 113 SER A CA 1
ATOM 871 C C . SER A 1 113 ? 7.250 21.237 10.115 1.00 47.50 113 SER A C 1
ATOM 873 O O . SER A 1 113 ? 7.172 20.759 8.974 1.00 47.50 113 SER A O 1
ATOM 875 N N . PRO A 1 114 ? 8.324 21.053 10.907 1.00 54.94 114 PRO A N 1
ATOM 876 C CA . PRO A 1 114 ? 9.444 20.218 10.497 1.00 54.94 114 PRO A CA 1
ATOM 877 C C . PRO A 1 114 ? 8.908 18.832 10.140 1.00 54.94 114 PRO A C 1
ATOM 879 O O . PRO A 1 114 ? 8.075 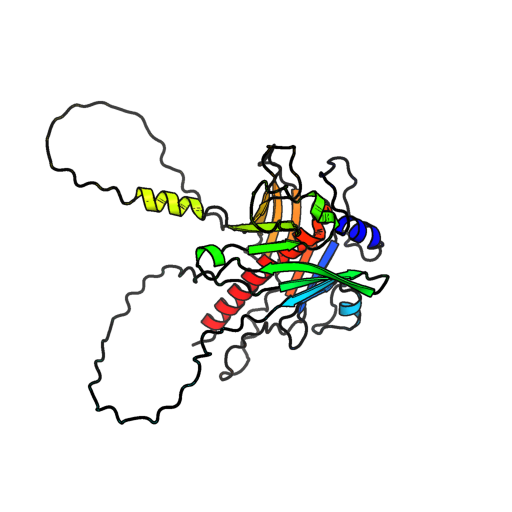18.275 10.862 1.00 54.94 114 PRO A O 1
ATOM 882 N N . ALA A 1 115 ? 9.321 18.318 8.980 1.00 64.19 115 ALA A N 1
ATOM 883 C CA . ALA A 1 115 ? 8.894 17.002 8.531 1.00 64.19 115 ALA A CA 1
ATOM 884 C C . ALA A 1 115 ? 9.350 15.979 9.578 1.00 64.19 115 ALA A C 1
ATOM 886 O O . ALA A 1 115 ? 10.539 15.884 9.868 1.00 64.19 115 ALA A O 1
ATOM 887 N N . ARG A 1 116 ? 8.406 15.248 10.173 1.00 74.88 116 ARG A N 1
ATOM 888 C CA . ARG A 1 116 ? 8.707 14.164 11.114 1.00 74.88 116 ARG A CA 1
ATOM 889 C C . ARG A 1 116 ? 8.906 12.865 10.344 1.00 74.88 116 ARG A C 1
ATOM 891 O O . ARG A 1 116 ? 8.188 12.674 9.359 1.00 74.88 116 ARG A O 1
ATOM 898 N N . PRO A 1 117 ? 9.848 11.989 10.730 1.00 82.94 117 PRO A N 1
ATOM 899 C CA . PRO A 1 117 ? 9.937 10.650 10.156 1.00 82.94 117 PRO A CA 1
ATOM 900 C C . PRO A 1 117 ? 8.646 9.876 10.448 1.00 82.94 117 PRO A C 1
ATOM 902 O O . PRO A 1 117 ? 7.996 10.116 11.462 1.00 82.94 117 PRO A O 1
ATOM 905 N N . ILE A 1 118 ? 8.242 8.983 9.543 1.00 86.75 118 ILE A N 1
ATOM 906 C CA . ILE A 1 118 ? 7.117 8.082 9.838 1.00 86.75 118 ILE A CA 1
ATOM 907 C C . ILE A 1 118 ? 7.568 6.943 10.762 1.00 86.75 118 ILE A C 1
ATOM 909 O O . ILE A 1 118 ? 8.729 6.533 10.670 1.00 86.75 118 ILE A O 1
ATOM 913 N N . PRO A 1 119 ? 6.671 6.392 11.603 1.00 90.88 119 PRO A N 1
ATOM 914 C CA . PRO A 1 119 ? 6.938 5.133 12.280 1.00 90.88 119 PRO A CA 1
ATOM 915 C C . PRO A 1 119 ? 7.183 4.022 11.268 1.00 90.88 119 PRO A C 1
ATOM 917 O O . PRO A 1 119 ? 6.672 4.049 10.141 1.00 90.88 119 PRO A O 1
ATOM 920 N N . THR A 1 120 ? 7.935 3.020 11.703 1.00 94.31 120 THR A N 1
ATOM 921 C CA . THR A 1 120 ? 8.041 1.783 10.946 1.00 94.31 120 THR A CA 1
ATOM 922 C C . THR A 1 120 ? 6.686 1.083 10.954 1.00 94.31 120 THR A C 1
ATOM 924 O O . THR A 1 120 ? 6.059 0.943 12.002 1.00 94.31 120 THR A O 1
ATOM 927 N N . MET A 1 121 ? 6.239 0.610 9.794 1.00 96.31 121 MET A N 1
ATOM 928 C CA . MET A 1 121 ? 5.047 -0.230 9.698 1.00 96.31 121 MET A CA 1
ATOM 929 C C . MET A 1 121 ? 5.367 -1.530 8.992 1.00 96.31 121 MET A C 1
ATOM 931 O O . MET A 1 121 ? 6.064 -1.530 7.977 1.00 96.31 121 MET A O 1
ATOM 935 N N . THR A 1 122 ? 4.799 -2.622 9.488 1.00 97.81 122 THR A N 1
ATOM 936 C CA . THR A 1 122 ? 4.827 -3.923 8.819 1.00 97.81 122 THR A CA 1
ATOM 937 C C . THR A 1 122 ? 3.431 -4.244 8.310 1.00 97.81 122 THR A C 1
ATOM 939 O O . THR A 1 122 ? 2.467 -4.245 9.073 1.00 97.81 122 THR A O 1
ATOM 942 N N . ILE A 1 123 ? 3.319 -4.508 7.011 1.00 97.94 123 ILE A N 1
ATOM 943 C CA . ILE A 1 123 ? 2.077 -4.915 6.361 1.00 97.94 123 ILE A CA 1
ATOM 944 C C . ILE A 1 123 ? 2.085 -6.429 6.216 1.00 97.94 123 ILE A C 1
ATOM 946 O O . ILE A 1 123 ? 2.992 -7.009 5.614 1.00 97.94 123 ILE A O 1
ATOM 950 N N . VAL A 1 124 ? 1.032 -7.047 6.731 1.00 97.50 124 VAL A N 1
ATOM 951 C CA . VAL A 1 124 ? 0.756 -8.478 6.661 1.00 97.50 124 VAL A CA 1
ATOM 952 C C . VAL A 1 124 ? -0.429 -8.674 5.728 1.00 97.50 124 VAL A C 1
ATOM 954 O O . VAL A 1 124 ? -1.466 -8.037 5.918 1.00 97.50 124 VAL A O 1
ATOM 957 N N . ARG A 1 125 ? -0.296 -9.542 4.725 1.00 96.31 125 ARG A N 1
ATOM 958 C CA . ARG A 1 125 ? -1.432 -9.963 3.894 1.00 96.31 125 ARG A CA 1
ATOM 959 C C . ARG A 1 125 ? -2.000 -11.269 4.432 1.00 96.31 125 ARG A C 1
ATOM 961 O O . ARG A 1 125 ? -1.241 -12.141 4.854 1.00 96.31 125 ARG A O 1
ATOM 968 N N . ARG A 1 126 ? -3.325 -11.391 4.390 1.00 94.25 126 ARG A N 1
ATOM 969 C CA . ARG A 1 126 ? -4.073 -12.579 4.799 1.00 94.25 126 ARG A CA 1
ATOM 970 C C . ARG A 1 126 ? -4.686 -13.264 3.583 1.00 94.25 126 ARG A C 1
ATOM 972 O O . ARG A 1 126 ? -5.308 -12.600 2.757 1.00 94.25 126 ARG A O 1
ATOM 979 N N . ASP A 1 127 ? -4.566 -14.581 3.496 1.00 89.19 127 ASP A N 1
ATOM 980 C CA . ASP A 1 127 ? -5.425 -15.374 2.623 1.00 89.19 127 ASP A CA 1
ATOM 981 C C . ASP A 1 127 ? -6.737 -15.677 3.358 1.00 89.19 127 ASP A C 1
ATOM 983 O O . ASP A 1 127 ? -6.740 -16.303 4.419 1.00 89.19 127 ASP A O 1
ATOM 987 N N . LEU A 1 128 ? -7.860 -15.217 2.802 1.00 86.00 128 LEU A N 1
ATOM 988 C CA . LEU A 1 128 ? -9.177 -15.406 3.413 1.00 86.00 128 LEU A CA 1
ATOM 989 C C . LEU A 1 128 ? -9.681 -16.850 3.303 1.00 86.00 128 LEU A C 1
ATOM 991 O O . LEU A 1 128 ? -10.535 -17.242 4.095 1.00 86.00 128 LEU A O 1
ATOM 995 N N . ALA A 1 129 ? -9.176 -17.635 2.344 1.00 83.62 129 ALA A N 1
ATOM 996 C CA . ALA A 1 129 ? -9.606 -19.017 2.153 1.00 83.62 129 ALA A CA 1
ATOM 997 C C . ALA A 1 129 ? -8.901 -19.978 3.123 1.00 83.62 129 ALA A C 1
ATOM 999 O O . ALA A 1 129 ? -9.559 -20.805 3.751 1.00 83.62 129 ALA A O 1
ATOM 1000 N N . SER A 1 130 ? -7.575 -19.864 3.266 1.00 86.88 130 SER A N 1
ATOM 1001 C CA . SER A 1 130 ? -6.782 -20.738 4.149 1.00 86.88 130 SER A CA 1
ATOM 1002 C C . SER A 1 130 ? -6.523 -20.165 5.545 1.00 86.88 130 SER A C 1
ATOM 1004 O O . SER A 1 130 ? -6.154 -20.902 6.457 1.00 86.88 130 SER A O 1
ATOM 1006 N N . GLY A 1 131 ? -6.672 -18.851 5.729 1.00 84.62 131 GLY A N 1
ATOM 1007 C CA . GLY A 1 131 ? -6.289 -18.152 6.955 1.00 84.62 131 GLY A CA 1
ATOM 1008 C C . GLY A 1 131 ? -4.783 -17.899 7.098 1.00 84.62 131 GLY A C 1
ATOM 1009 O O . GLY A 1 131 ? -4.381 -17.293 8.098 1.00 84.62 131 GLY A O 1
ATOM 1010 N N . ALA A 1 132 ? -3.963 -18.324 6.129 1.00 89.81 132 ALA A N 1
ATOM 1011 C CA . ALA A 1 132 ? -2.523 -18.092 6.114 1.00 89.81 132 ALA A CA 1
ATOM 1012 C C . ALA A 1 132 ? -2.190 -16.593 6.068 1.00 89.81 132 ALA A C 1
ATOM 1014 O O . ALA A 1 132 ? -2.934 -15.789 5.501 1.00 89.81 132 ALA A O 1
ATOM 1015 N N . GLN A 1 133 ? -1.074 -16.209 6.692 1.00 94.44 133 GLN A N 1
ATOM 1016 C CA . GLN A 1 133 ? -0.638 -14.814 6.773 1.00 94.44 133 GLN A CA 1
ATOM 1017 C C . GLN A 1 133 ? 0.872 -14.713 6.613 1.00 94.44 133 GLN A C 1
ATOM 1019 O O . GLN A 1 133 ? 1.608 -15.555 7.130 1.00 94.44 133 GLN A O 1
ATOM 1024 N N . TRP A 1 134 ? 1.335 -13.673 5.929 1.00 94.88 134 TRP A N 1
ATOM 1025 C CA . TRP A 1 134 ? 2.761 -13.404 5.769 1.00 94.88 134 TRP A CA 1
ATOM 1026 C C . TRP A 1 134 ? 3.028 -11.910 5.603 1.00 94.88 134 TRP A C 1
ATOM 1028 O O . TRP A 1 134 ? 2.185 -11.146 5.124 1.00 94.88 134 TRP A O 1
ATOM 1038 N N . ASN A 1 135 ? 4.228 -11.489 6.001 1.00 96.25 135 ASN A N 1
ATOM 1039 C CA . ASN A 1 135 ? 4.685 -10.118 5.814 1.00 96.25 135 ASN A CA 1
ATOM 1040 C C . ASN A 1 135 ? 4.892 -9.858 4.318 1.00 96.25 135 ASN A C 1
ATOM 1042 O O . ASN A 1 135 ? 5.612 -10.598 3.649 1.00 96.25 135 ASN A O 1
ATOM 1046 N N . VAL A 1 136 ? 4.269 -8.803 3.801 1.00 96.88 136 VAL A N 1
ATOM 1047 C CA . VAL A 1 136 ? 4.357 -8.419 2.383 1.00 96.88 136 VAL A CA 1
ATOM 1048 C C . VAL A 1 136 ? 5.085 -7.105 2.175 1.00 96.88 136 VAL A C 1
ATOM 1050 O O . VAL A 1 136 ? 5.672 -6.911 1.113 1.00 96.88 136 VAL A O 1
ATOM 1053 N N . ALA A 1 137 ? 5.083 -6.208 3.164 1.00 97.12 137 ALA A N 1
ATOM 1054 C CA . ALA A 1 137 ? 5.813 -4.956 3.056 1.00 97.12 137 ALA A CA 1
ATOM 1055 C C . ALA A 1 137 ? 6.285 -4.411 4.406 1.00 97.12 137 ALA A C 1
ATOM 1057 O O . ALA A 1 137 ? 5.632 -4.610 5.430 1.00 97.12 137 ALA A O 1
ATOM 1058 N N . ARG A 1 138 ? 7.380 -3.651 4.384 1.00 97.19 138 ARG A N 1
ATOM 1059 C CA . ARG A 1 138 ? 7.843 -2.806 5.488 1.00 97.19 138 ARG A CA 1
ATOM 1060 C C . ARG A 1 138 ? 7.969 -1.368 4.997 1.00 97.19 138 ARG A C 1
ATOM 1062 O O . ARG A 1 138 ? 8.557 -1.115 3.950 1.00 97.19 138 ARG A O 1
ATOM 1069 N N . ILE A 1 139 ? 7.398 -0.435 5.746 1.00 96.12 139 ILE A N 1
ATOM 1070 C CA . ILE A 1 139 ? 7.444 1.000 5.470 1.00 96.12 139 ILE A CA 1
ATOM 1071 C C . ILE A 1 139 ? 8.319 1.650 6.539 1.00 96.12 139 ILE A C 1
ATOM 1073 O O . ILE A 1 139 ? 8.134 1.364 7.720 1.00 96.12 139 ILE A O 1
ATOM 1077 N N . SER A 1 140 ? 9.246 2.523 6.154 1.00 94.12 140 SER A N 1
ATOM 1078 C CA . SER A 1 140 ? 10.090 3.267 7.098 1.00 94.12 140 SER A CA 1
ATOM 1079 C C . SER A 1 140 ? 10.572 4.602 6.524 1.00 94.12 140 SER A C 1
ATOM 1081 O O . SER A 1 140 ? 10.458 4.868 5.327 1.00 94.12 140 SER A O 1
ATOM 1083 N N . SER A 1 141 ? 11.127 5.463 7.379 1.00 90.62 141 SER A N 1
ATOM 1084 C CA . SER A 1 141 ? 11.935 6.605 6.937 1.00 90.62 141 SER A CA 1
ATOM 1085 C C . SER A 1 141 ? 13.415 6.200 6.825 1.00 90.62 141 SER A C 1
ATOM 1087 O O . SER A 1 141 ? 13.888 5.440 7.669 1.00 90.62 141 SER A O 1
ATOM 1089 N N . PRO A 1 142 ? 14.162 6.698 5.817 1.00 86.50 142 PRO A N 1
ATOM 1090 C CA . PRO A 1 142 ? 15.580 6.365 5.633 1.00 86.50 142 PRO A CA 1
ATOM 1091 C C . PRO A 1 142 ? 16.492 6.913 6.743 1.00 86.50 142 PRO A C 1
ATOM 1093 O O . PRO A 1 142 ? 17.590 6.404 6.941 1.00 86.50 142 PRO A O 1
ATOM 1096 N N . GLY A 1 143 ? 16.036 7.925 7.483 1.00 79.38 143 GLY A N 1
ATOM 1097 C CA . GLY A 1 143 ? 16.788 8.571 8.551 1.00 79.38 143 GLY A CA 1
ATOM 1098 C C . GLY A 1 143 ? 15.961 9.633 9.274 1.00 79.38 143 GLY A C 1
ATOM 1099 O O . GLY A 1 143 ? 14.772 9.816 8.999 1.00 79.38 143 GLY A O 1
ATOM 1100 N N . SER A 1 144 ? 16.602 10.337 10.208 1.00 70.31 144 SER A N 1
ATOM 1101 C CA . SER A 1 144 ? 15.989 11.395 11.023 1.00 70.31 144 SER A CA 1
ATOM 1102 C C . SER A 1 144 ? 16.319 12.815 10.546 1.00 70.31 144 SER A C 1
ATOM 1104 O O . SER A 1 144 ? 15.927 13.777 11.207 1.00 70.31 144 SER A O 1
ATOM 1106 N N . THR A 1 145 ? 17.058 12.977 9.441 1.00 78.62 145 THR A N 1
ATOM 1107 C CA . THR A 1 145 ? 17.326 14.307 8.868 1.00 78.62 145 THR A CA 1
ATOM 1108 C C . THR A 1 145 ? 16.047 14.895 8.259 1.00 78.62 145 THR A C 1
ATOM 1110 O O . THR A 1 145 ? 15.129 14.159 7.903 1.00 78.62 145 THR A O 1
ATOM 1113 N N . GLU A 1 146 ? 15.949 16.222 8.112 1.00 71.62 146 GLU A N 1
ATOM 1114 C CA . GLU A 1 146 ? 14.748 16.844 7.520 1.00 71.62 146 GLU A CA 1
ATOM 1115 C C . GLU A 1 146 ? 14.484 16.404 6.068 1.00 71.62 146 GLU A C 1
ATOM 1117 O O . GLU A 1 146 ? 13.328 16.357 5.634 1.00 71.62 146 GLU A O 1
ATOM 1122 N N . GLU A 1 147 ? 15.542 16.104 5.309 1.00 73.12 147 GLU A N 1
ATOM 1123 C CA . GLU A 1 147 ? 15.431 15.599 3.937 1.00 73.12 147 GLU A CA 1
ATOM 1124 C C . GLU A 1 147 ? 14.963 14.141 3.926 1.00 73.12 147 GLU A C 1
ATOM 1126 O O . GLU A 1 147 ? 14.068 13.787 3.153 1.00 73.12 147 GLU A O 1
ATOM 1131 N N . ASP A 1 148 ? 15.492 13.324 4.838 1.00 77.94 148 ASP A N 1
ATOM 1132 C CA . ASP A 1 148 ? 15.091 11.927 5.011 1.00 77.94 148 ASP A CA 1
ATOM 1133 C C . ASP A 1 148 ? 13.668 11.794 5.549 1.00 77.94 148 ASP A C 1
ATOM 1135 O O . ASP A 1 148 ? 12.930 10.902 5.140 1.00 77.94 148 ASP A O 1
ATOM 1139 N N . ALA A 1 149 ? 13.224 12.718 6.399 1.00 72.88 149 ALA A N 1
ATOM 1140 C CA . ALA A 1 149 ? 11.869 12.720 6.939 1.00 72.88 149 ALA A CA 1
ATOM 1141 C C . ALA A 1 149 ? 10.788 12.947 5.862 1.00 72.88 149 ALA A C 1
ATOM 1143 O O . ALA A 1 149 ? 9.615 12.594 6.060 1.00 72.88 149 ALA A O 1
ATOM 1144 N N . GLN A 1 150 ? 11.171 13.530 4.718 1.00 81.50 150 GLN A N 1
ATOM 1145 C CA . GLN A 1 150 ? 10.312 13.703 3.541 1.00 81.50 150 GLN A CA 1
ATOM 1146 C C . GLN A 1 150 ? 10.349 12.503 2.589 1.00 81.50 150 GLN A C 1
ATOM 1148 O O . GLN A 1 150 ? 9.488 12.423 1.712 1.00 81.50 150 GLN A O 1
ATOM 1153 N N . ARG A 1 151 ? 11.302 11.584 2.758 1.00 89.81 151 ARG A N 1
ATOM 1154 C CA . ARG A 1 151 ? 11.406 10.338 1.997 1.00 89.81 151 ARG A CA 1
ATOM 1155 C C . ARG A 1 151 ? 10.748 9.198 2.764 1.00 89.81 151 ARG A C 1
ATOM 1157 O O . ARG A 1 151 ? 10.684 9.188 3.996 1.00 89.81 151 ARG A O 1
ATOM 1164 N N . ILE A 1 152 ? 10.230 8.237 2.017 1.00 93.44 152 ILE A N 1
ATOM 1165 C CA . ILE A 1 152 ? 9.627 7.027 2.569 1.00 93.44 152 ILE A CA 1
ATOM 1166 C C . ILE A 1 152 ? 10.182 5.837 1.801 1.00 93.44 152 ILE A C 1
ATOM 1168 O O . ILE A 1 152 ? 10.141 5.819 0.573 1.00 93.44 152 ILE A O 1
ATOM 1172 N N . LEU A 1 153 ? 10.698 4.853 2.523 1.00 95.31 153 LEU A N 1
ATOM 1173 C CA . LEU A 1 153 ? 11.120 3.579 1.967 1.00 95.31 153 LEU A CA 1
ATOM 1174 C C . LEU A 1 153 ? 9.977 2.575 2.094 1.00 95.31 153 LEU A C 1
ATOM 1176 O O . LEU A 1 153 ? 9.358 2.457 3.151 1.00 95.31 153 LEU A O 1
ATOM 1180 N N . VAL A 1 154 ? 9.713 1.860 1.007 1.00 96.62 154 VAL A N 1
ATOM 1181 C CA . VAL A 1 154 ? 8.752 0.762 0.930 1.00 96.62 154 VAL A CA 1
ATOM 1182 C C . VAL A 1 154 ? 9.496 -0.483 0.463 1.00 96.62 154 VAL A C 1
ATOM 1184 O O . VAL A 1 154 ? 9.841 -0.609 -0.712 1.00 96.62 154 VAL A O 1
ATOM 1187 N N . ASP A 1 155 ? 9.741 -1.402 1.388 1.00 95.62 155 ASP A N 1
ATOM 1188 C CA . ASP A 1 155 ? 10.366 -2.697 1.130 1.00 95.62 155 ASP A CA 1
ATOM 1189 C C . ASP A 1 155 ? 9.279 -3.749 0.921 1.00 95.62 155 ASP A C 1
ATOM 1191 O O . ASP A 1 155 ? 8.577 -4.089 1.868 1.00 95.62 155 ASP A O 1
ATOM 1195 N N . ILE A 1 156 ? 9.130 -4.273 -0.296 1.00 95.38 156 ILE A N 1
ATOM 1196 C CA . ILE A 1 156 ? 8.198 -5.362 -0.612 1.00 95.38 156 ILE A CA 1
ATOM 1197 C C . ILE A 1 156 ? 8.915 -6.705 -0.480 1.00 95.38 156 ILE A C 1
ATOM 1199 O O . ILE A 1 156 ? 9.985 -6.927 -1.051 1.00 95.38 156 ILE A O 1
ATOM 1203 N N . MET A 1 157 ? 8.286 -7.603 0.270 1.00 94.56 157 MET A N 1
ATOM 1204 C CA . MET A 1 157 ? 8.784 -8.938 0.608 1.00 94.56 157 MET A CA 1
ATOM 1205 C C . MET A 1 157 ? 8.129 -10.044 -0.230 1.00 94.56 157 MET A C 1
ATOM 1207 O O . MET A 1 157 ? 8.609 -11.175 -0.244 1.00 94.56 157 MET A O 1
ATOM 1211 N N . THR A 1 158 ? 7.047 -9.733 -0.948 1.00 92.56 158 THR A N 1
ATOM 1212 C CA . THR A 1 158 ? 6.349 -10.683 -1.819 1.00 92.56 158 THR A CA 1
ATOM 1213 C C . THR A 1 158 ? 7.276 -11.174 -2.934 1.00 92.56 158 THR A C 1
ATOM 1215 O O . THR A 1 158 ? 7.738 -10.386 -3.760 1.00 92.56 158 THR A O 1
ATOM 1218 N N . ALA A 1 159 ? 7.520 -12.488 -2.993 1.00 91.31 159 ALA A N 1
ATOM 1219 C CA . ALA A 1 159 ? 8.507 -13.097 -3.891 1.00 91.31 159 ALA A CA 1
ATOM 1220 C C . ALA A 1 159 ? 8.313 -12.716 -5.371 1.00 91.31 159 ALA A C 1
ATOM 1222 O O . ALA A 1 159 ? 9.285 -12.468 -6.083 1.00 91.31 159 ALA A O 1
ATOM 1223 N N . GLY A 1 160 ? 7.067 -12.576 -5.835 1.00 90.94 160 GLY A N 1
ATOM 1224 C CA . GLY A 1 160 ? 6.778 -12.181 -7.214 1.00 90.94 160 GLY A CA 1
ATOM 1225 C C . GLY A 1 160 ? 7.346 -10.824 -7.625 1.00 90.94 160 GLY A C 1
ATOM 1226 O O . GLY A 1 160 ? 7.579 -10.621 -8.818 1.00 90.94 160 GLY A O 1
ATOM 1227 N N . TYR A 1 161 ? 7.634 -9.929 -6.672 1.00 92.00 161 TYR A N 1
ATOM 1228 C CA . TYR A 1 161 ? 8.240 -8.622 -6.937 1.00 92.00 161 TYR A CA 1
ATOM 1229 C C . TYR A 1 161 ? 9.748 -8.688 -7.210 1.00 92.00 161 TYR A C 1
ATOM 1231 O O . TYR A 1 161 ? 10.301 -7.735 -7.762 1.00 92.00 161 TYR A O 1
ATOM 1239 N N . GLN A 1 162 ? 10.418 -9.806 -6.903 1.00 88.31 162 GLN A N 1
ATOM 1240 C CA . GLN A 1 162 ? 11.860 -9.967 -7.141 1.00 88.31 162 GLN A CA 1
ATOM 1241 C C . GLN A 1 162 ? 12.237 -9.779 -8.616 1.00 88.31 162 GLN A C 1
ATOM 1243 O O . GLN A 1 162 ? 13.315 -9.280 -8.921 1.00 88.31 162 GLN A O 1
ATOM 1248 N N . ARG A 1 163 ? 11.318 -10.073 -9.545 1.00 86.38 163 ARG A N 1
ATOM 1249 C CA . ARG A 1 163 ? 11.517 -9.861 -10.990 1.00 86.38 163 ARG A CA 1
ATOM 1250 C C . ARG A 1 163 ? 11.722 -8.396 -11.399 1.00 86.38 163 ARG A C 1
ATOM 1252 O O . ARG A 1 163 ? 12.139 -8.146 -12.523 1.00 86.38 163 ARG A O 1
ATOM 1259 N N . PHE A 1 164 ? 11.383 -7.441 -10.530 1.00 87.25 164 PHE A N 1
ATOM 1260 C CA . PHE A 1 164 ? 11.542 -6.003 -10.784 1.00 87.25 164 PHE A CA 1
ATOM 1261 C C . PHE A 1 164 ? 12.759 -5.395 -10.083 1.00 87.25 164 PHE A C 1
ATOM 1263 O O . PHE A 1 164 ? 12.987 -4.184 -10.213 1.00 87.25 164 PHE A O 1
ATOM 1270 N N . VAL A 1 165 ? 13.500 -6.206 -9.321 1.00 84.31 165 VAL A N 1
ATOM 1271 C CA . VAL A 1 165 ? 14.769 -5.812 -8.712 1.00 84.31 165 VAL A CA 1
ATOM 1272 C C . VAL A 1 165 ? 15.782 -5.657 -9.838 1.00 84.31 165 VAL A C 1
ATOM 1274 O O . VAL A 1 165 ? 16.044 -6.594 -10.591 1.00 84.31 165 VAL A O 1
ATOM 1277 N N . GLU A 1 166 ? 16.321 -4.450 -9.988 1.00 70.44 166 GLU A N 1
ATOM 1278 C CA . GLU A 1 166 ? 17.446 -4.241 -10.892 1.00 70.44 166 GLU A CA 1
ATOM 1279 C C . GLU A 1 166 ? 18.687 -4.904 -10.288 1.00 70.44 166 GLU A C 1
ATOM 1281 O O . GLU A 1 166 ? 18.948 -4.720 -9.096 1.00 70.44 166 GLU A O 1
ATOM 1286 N N . PRO A 1 167 ? 19.458 -5.678 -11.070 1.00 61.88 167 PRO A N 1
ATOM 1287 C CA . PRO A 1 167 ? 20.735 -6.178 -10.599 1.00 61.88 167 PRO A CA 1
ATOM 1288 C C . PRO A 1 167 ? 21.648 -4.974 -10.362 1.00 61.88 167 PRO A C 1
ATOM 1290 O O . PRO A 1 167 ? 22.126 -4.350 -11.308 1.00 61.88 167 PRO A O 1
ATOM 1293 N N . ALA A 1 168 ? 21.869 -4.632 -9.094 1.00 56.38 168 ALA A N 1
ATOM 1294 C CA . ALA A 1 168 ? 22.890 -3.670 -8.726 1.00 56.38 168 ALA A CA 1
ATOM 1295 C C . ALA A 1 168 ? 24.250 -4.278 -9.100 1.00 56.38 168 ALA A C 1
ATOM 1297 O O . ALA A 1 168 ? 24.691 -5.257 -8.499 1.00 56.38 168 ALA A O 1
ATOM 1298 N N . MET A 1 169 ? 24.896 -3.736 -10.134 1.00 52.75 169 MET A N 1
ATOM 1299 C CA . MET A 1 169 ? 26.323 -3.951 -10.360 1.00 52.75 169 MET A CA 1
ATOM 1300 C C . MET A 1 169 ? 27.067 -3.142 -9.299 1.00 52.75 169 MET A C 1
ATOM 1302 O O . MET A 1 169 ? 27.432 -1.997 -9.546 1.00 52.75 169 MET A O 1
ATOM 1306 N N . ASP A 1 170 ? 27.250 -3.720 -8.116 1.00 50.56 170 ASP A N 1
ATOM 1307 C CA . ASP A 1 170 ? 28.127 -3.142 -7.104 1.00 50.56 170 ASP A CA 1
ATOM 1308 C C . ASP A 1 170 ? 29.011 -4.227 -6.475 1.00 50.56 170 ASP A C 1
ATOM 1310 O O . ASP A 1 170 ? 28.535 -5.215 -5.909 1.00 50.56 170 ASP A O 1
ATOM 1314 N N . TRP A 1 171 ? 30.322 -4.079 -6.655 1.00 51.47 171 TRP A N 1
ATOM 1315 C CA . TRP A 1 171 ? 31.347 -5.044 -6.255 1.00 51.47 171 TRP A CA 1
ATOM 1316 C C . TRP A 1 171 ? 31.753 -4.828 -4.792 1.00 51.47 171 TRP A C 1
ATOM 1318 O O . TRP A 1 171 ? 32.882 -4.419 -4.522 1.00 51.47 171 TRP A O 1
ATOM 1328 N N . GLY A 1 172 ? 30.876 -5.132 -3.830 1.00 50.41 172 GLY A N 1
ATOM 1329 C CA . GLY A 1 172 ? 31.346 -5.219 -2.440 1.00 50.41 172 GLY A CA 1
ATOM 1330 C C . GLY A 1 172 ? 30.338 -5.173 -1.300 1.00 50.41 172 GLY A C 1
ATOM 1331 O O . GLY A 1 172 ? 30.731 -5.488 -0.179 1.00 50.41 172 GLY A O 1
ATOM 1332 N N . GLU A 1 173 ? 29.067 -4.844 -1.521 1.00 52.09 173 GLU A N 1
ATOM 1333 C CA . GLU A 1 173 ? 28.122 -4.681 -0.411 1.00 52.09 173 GLU A CA 1
ATOM 1334 C C . GLU A 1 173 ? 26.825 -5.461 -0.653 1.00 52.09 173 GLU A C 1
ATOM 1336 O O . GLU A 1 173 ? 26.365 -5.611 -1.782 1.00 52.09 173 GLU A O 1
ATOM 1341 N N . ARG A 1 174 ? 26.298 -6.064 0.421 1.00 45.97 174 ARG A N 1
ATOM 1342 C CA . ARG A 1 174 ? 25.202 -7.050 0.421 1.00 45.97 174 ARG A CA 1
ATOM 1343 C C . ARG A 1 174 ? 24.100 -6.692 -0.586 1.00 45.97 174 ARG A C 1
ATOM 1345 O O . ARG A 1 174 ? 23.377 -5.720 -0.390 1.00 45.97 174 ARG A O 1
ATOM 1352 N N . VAL A 1 175 ? 23.931 -7.532 -1.610 1.00 53.88 175 VAL A N 1
ATOM 1353 C CA . VAL A 1 175 ? 22.827 -7.441 -2.576 1.00 53.88 175 VAL A CA 1
ATOM 1354 C C . VAL A 1 175 ? 21.506 -7.383 -1.807 1.00 53.88 175 VAL A C 1
ATOM 1356 O O . VAL A 1 175 ? 21.170 -8.311 -1.068 1.00 53.88 175 VAL A O 1
ATOM 1359 N N . SER A 1 176 ? 20.757 -6.288 -1.957 1.00 51.88 176 SER A N 1
ATOM 1360 C CA . SER A 1 176 ? 19.407 -6.191 -1.403 1.00 51.88 176 SER A CA 1
ATOM 1361 C C . SER A 1 176 ? 18.523 -7.223 -2.100 1.00 51.88 176 SER A C 1
ATOM 1363 O O . SER A 1 176 ? 18.117 -7.039 -3.242 1.00 51.88 176 SER A O 1
ATOM 1365 N N . VAL A 1 177 ? 18.224 -8.317 -1.400 1.00 65.62 177 VAL A N 1
ATOM 1366 C CA . VAL A 1 177 ? 17.330 -9.396 -1.861 1.00 65.62 177 VAL A CA 1
ATOM 1367 C C . VAL A 1 177 ? 15.865 -8.950 -1.964 1.00 65.62 177 VAL A C 1
ATOM 1369 O O . VAL A 1 177 ? 15.048 -9.639 -2.574 1.00 65.62 177 VAL A O 1
ATOM 1372 N N . ASN A 1 178 ? 15.533 -7.795 -1.379 1.00 74.56 178 ASN A N 1
ATOM 1373 C CA . ASN A 1 178 ? 14.170 -7.288 -1.286 1.00 74.56 178 ASN A CA 1
ATOM 1374 C C . ASN A 1 178 ? 13.924 -6.180 -2.313 1.00 74.56 178 ASN A C 1
ATOM 1376 O O . ASN A 1 178 ? 14.777 -5.314 -2.533 1.00 74.56 178 ASN A O 1
ATOM 1380 N N . PHE A 1 179 ? 12.729 -6.187 -2.907 1.00 91.19 179 PHE A N 1
ATOM 1381 C CA . PHE A 1 179 ? 12.289 -5.129 -3.808 1.00 91.19 179 PHE A CA 1
ATOM 1382 C C . PHE A 1 179 ? 12.011 -3.860 -3.002 1.00 91.19 179 PHE A C 1
ATOM 1384 O O . PHE A 1 179 ? 11.019 -3.775 -2.282 1.00 91.19 179 PHE A O 1
ATOM 1391 N N . ARG A 1 180 ? 12.888 -2.866 -3.131 1.00 92.62 180 ARG A N 1
ATOM 1392 C CA . ARG A 1 180 ? 12.767 -1.572 -2.457 1.00 92.62 180 ARG A CA 1
ATOM 1393 C C . ARG A 1 180 ? 12.241 -0.512 -3.415 1.00 92.62 180 ARG A C 1
ATOM 1395 O O . ARG A 1 180 ? 12.732 -0.375 -4.536 1.00 92.62 180 ARG A O 1
ATOM 1402 N N . ARG A 1 181 ? 11.280 0.283 -2.951 1.00 92.81 181 ARG A N 1
ATOM 1403 C CA . ARG A 1 181 ? 10.802 1.486 -3.632 1.00 92.81 181 ARG A CA 1
ATOM 1404 C C . ARG A 1 181 ? 10.919 2.691 -2.712 1.00 92.81 181 ARG A C 1
ATOM 1406 O O . ARG A 1 181 ? 10.445 2.667 -1.582 1.00 92.81 181 ARG A O 1
ATOM 1413 N N . GLU A 1 182 ? 11.522 3.756 -3.218 1.00 93.38 182 GLU A N 1
ATOM 1414 C CA . GLU A 1 182 ? 11.539 5.050 -2.545 1.00 93.38 182 GLU A CA 1
ATOM 1415 C C . GLU A 1 182 ? 10.332 5.884 -2.991 1.00 93.38 182 GLU A C 1
ATOM 1417 O O . GLU A 1 182 ? 9.963 5.890 -4.168 1.00 93.38 182 GLU A O 1
ATOM 1422 N N . MET A 1 183 ? 9.716 6.591 -2.048 1.00 94.25 183 MET A N 1
ATOM 1423 C CA . MET A 1 183 ? 8.715 7.618 -2.301 1.00 94.25 183 MET A CA 1
ATOM 1424 C C . MET A 1 183 ? 9.262 8.974 -1.863 1.00 94.25 183 MET A C 1
ATOM 1426 O O . MET A 1 183 ? 9.815 9.110 -0.769 1.00 94.25 183 MET A O 1
ATOM 1430 N N . TRP A 1 184 ? 9.055 9.999 -2.682 1.00 91.31 184 TRP A N 1
ATOM 1431 C CA . TRP A 1 184 ? 9.550 11.354 -2.435 1.00 91.31 184 TRP A CA 1
ATOM 1432 C C . TRP A 1 184 ? 8.524 12.407 -2.849 1.00 91.31 184 TRP A C 1
ATOM 1434 O O . TRP A 1 184 ? 7.542 12.112 -3.521 1.00 91.31 184 TRP A O 1
ATOM 1444 N N . ILE A 1 185 ? 8.738 13.660 -2.454 1.00 88.19 185 ILE A N 1
ATOM 1445 C CA . ILE A 1 185 ? 7.874 14.785 -2.834 1.00 88.19 185 ILE A CA 1
ATOM 1446 C C . ILE A 1 185 ? 8.473 15.497 -4.054 1.00 88.19 185 ILE A C 1
ATOM 1448 O O . ILE A 1 185 ? 9.638 15.901 -4.036 1.00 88.19 185 ILE A O 1
ATOM 1452 N N . GLU A 1 186 ? 7.686 15.711 -5.112 1.00 76.88 186 GLU A N 1
ATOM 1453 C CA . GLU A 1 186 ? 8.160 16.458 -6.286 1.00 76.88 186 GLU A CA 1
ATOM 1454 C C . GLU A 1 186 ? 8.488 17.929 -5.957 1.00 76.88 186 GLU A C 1
ATOM 1456 O O . GLU A 1 186 ? 7.768 18.628 -5.237 1.00 76.88 186 GLU A O 1
ATOM 1461 N N . GLY A 1 187 ? 9.592 18.430 -6.523 1.00 62.50 187 GLY A N 1
ATOM 1462 C CA . GLY A 1 187 ? 10.000 19.836 -6.428 1.00 62.50 187 GLY A CA 1
ATOM 1463 C C . GLY A 1 187 ? 10.790 20.217 -5.170 1.00 62.50 187 GLY A C 1
ATOM 1464 O O . GLY A 1 187 ? 11.031 21.410 -4.949 1.00 62.50 187 GLY A O 1
ATOM 1465 N N . THR A 1 188 ? 11.198 19.259 -4.336 1.00 54.72 188 THR A N 1
ATOM 1466 C CA . THR A 1 188 ? 12.143 19.483 -3.222 1.00 54.72 188 THR A CA 1
ATOM 1467 C C . THR A 1 188 ? 13.523 19.912 -3.739 1.00 54.72 188 THR A C 1
ATOM 1469 O O . THR A 1 188 ? 14.057 20.908 -3.260 1.00 54.72 188 THR A O 1
ATOM 1472 N N . GLY A 1 189 ? 14.026 19.294 -4.816 1.00 48.84 189 GLY A N 1
ATOM 1473 C CA . GLY A 1 189 ? 15.323 19.636 -5.427 1.00 48.84 189 GLY A CA 1
ATOM 1474 C C . GLY A 1 189 ? 15.376 20.960 -6.211 1.00 48.84 189 GLY A C 1
ATOM 1475 O O . GLY A 1 189 ? 16.447 21.548 -6.360 1.00 48.84 189 GLY A O 1
ATOM 1476 N N . PHE A 1 190 ? 14.235 21.482 -6.684 1.00 42.59 190 PHE A N 1
ATOM 1477 C CA . PHE A 1 190 ? 14.191 22.766 -7.403 1.00 42.59 190 PHE A CA 1
ATOM 1478 C C . PHE A 1 190 ? 14.582 23.941 -6.492 1.00 42.59 190 PHE A C 1
ATOM 1480 O O . PHE A 1 190 ? 15.353 24.808 -6.895 1.00 42.59 190 PHE A O 1
ATOM 1487 N N . TRP A 1 191 ? 14.130 23.941 -5.232 1.00 40.41 191 TRP A N 1
ATOM 1488 C CA . TRP A 1 191 ? 14.466 25.008 -4.282 1.00 40.41 191 TRP A CA 1
ATOM 1489 C C . TRP A 1 191 ? 15.916 24.947 -3.800 1.00 40.41 191 TRP A C 1
ATOM 1491 O O . TRP A 1 191 ? 16.492 26.004 -3.559 1.00 40.41 191 TRP A O 1
ATOM 1501 N N . SER A 1 192 ? 16.533 23.764 -3.723 1.00 43.47 192 SER A N 1
ATOM 1502 C CA . SER A 1 192 ? 17.975 23.645 -3.453 1.00 43.47 192 SER A CA 1
ATOM 1503 C C . SER A 1 192 ? 18.802 24.289 -4.575 1.00 43.47 192 SER A C 1
ATOM 1505 O O . 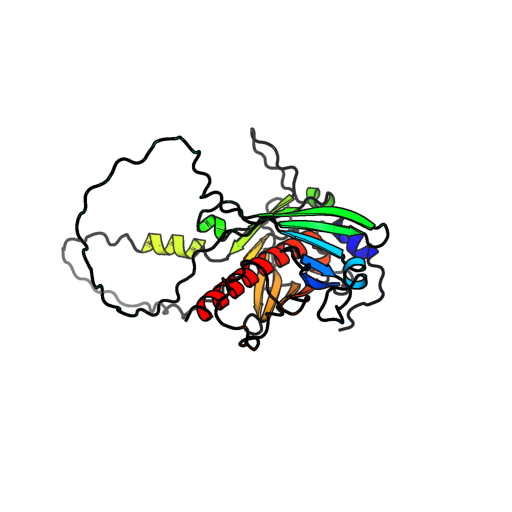SER A 1 192 ? 19.789 24.973 -4.312 1.00 43.47 192 SER A O 1
ATOM 1507 N N . ARG A 1 193 ? 18.342 24.174 -5.830 1.00 44.28 193 ARG A N 1
ATOM 1508 C CA . ARG A 1 193 ? 18.973 24.813 -6.998 1.00 44.28 193 ARG A CA 1
ATOM 1509 C C . ARG A 1 193 ? 18.741 26.332 -7.043 1.00 44.28 193 ARG A C 1
ATOM 1511 O O . ARG A 1 193 ? 19.667 27.073 -7.352 1.00 44.28 193 ARG A O 1
ATOM 1518 N N . VAL A 1 194 ? 17.547 26.808 -6.674 1.00 47.28 194 VAL A N 1
ATOM 1519 C CA . VAL A 1 194 ? 17.217 28.250 -6.616 1.00 47.28 194 VAL A CA 1
ATOM 1520 C C . VAL A 1 194 ? 17.901 28.956 -5.437 1.00 47.28 194 VAL A C 1
ATOM 1522 O O . VAL A 1 194 ? 18.387 30.074 -5.604 1.00 47.28 194 VAL A O 1
ATOM 1525 N N . LYS A 1 195 ? 18.030 28.311 -4.267 1.00 45.91 195 LYS A N 1
ATOM 1526 C CA . LYS A 1 195 ? 18.786 28.866 -3.126 1.00 45.91 195 LYS A CA 1
ATOM 1527 C C . LYS A 1 195 ? 20.269 29.072 -3.462 1.00 45.91 195 LYS A C 1
ATOM 1529 O O . LYS A 1 195 ? 20.839 30.086 -3.071 1.00 45.91 195 LYS A O 1
ATOM 1534 N N . ASN A 1 196 ? 20.862 28.193 -4.272 1.00 40.47 196 ASN A N 1
ATOM 1535 C CA . ASN A 1 196 ? 22.253 28.332 -4.720 1.00 40.47 196 ASN A CA 1
ATOM 1536 C C . ASN A 1 196 ? 22.467 29.394 -5.816 1.00 40.47 196 ASN A C 1
ATOM 1538 O O . ASN A 1 196 ? 23.603 29.796 -6.058 1.00 40.47 196 ASN A O 1
ATOM 1542 N N . ILE A 1 197 ? 21.401 29.900 -6.446 1.00 48.72 197 ILE A N 1
ATOM 1543 C CA . ILE A 1 197 ? 21.472 31.007 -7.418 1.00 48.72 197 ILE A CA 1
ATOM 1544 C C . ILE A 1 197 ? 21.423 32.380 -6.715 1.00 48.72 197 ILE A C 1
ATOM 1546 O O . ILE A 1 197 ? 21.905 33.371 -7.260 1.00 48.72 197 ILE A O 1
ATOM 1550 N N . GLY A 1 198 ? 20.918 32.451 -5.477 1.00 42.88 198 GLY A N 1
ATOM 1551 C CA . GLY A 1 198 ? 20.723 33.707 -4.739 1.00 42.88 198 GLY A CA 1
ATOM 1552 C C . GLY A 1 198 ? 21.956 34.300 -4.042 1.00 42.88 198 GLY A C 1
ATOM 1553 O O . GLY A 1 198 ? 21.893 35.445 -3.601 1.00 42.88 198 GLY A O 1
ATOM 1554 N N . HIS A 1 199 ? 23.078 33.574 -3.941 1.00 42.72 199 HIS A N 1
ATOM 1555 C CA . HIS A 1 199 ? 24.239 34.010 -3.143 1.00 42.72 199 HIS A CA 1
ATOM 1556 C C . HIS A 1 199 ? 25.472 34.461 -3.941 1.00 42.72 199 HIS A C 1
ATOM 1558 O O . HIS A 1 199 ? 26.476 34.833 -3.341 1.00 42.72 199 HIS A O 1
ATOM 1564 N N . LYS A 1 200 ? 25.401 34.552 -5.275 1.00 42.72 200 LYS A N 1
ATOM 1565 C CA . LYS A 1 200 ? 26.429 35.250 -6.072 1.00 42.72 200 LYS A CA 1
ATOM 1566 C C . LYS A 1 200 ? 26.013 36.686 -6.408 1.00 42.72 200 LYS A C 1
ATOM 1568 O O . LYS A 1 200 ? 25.991 37.075 -7.569 1.00 42.72 200 LYS A O 1
ATOM 1573 N N . ARG A 1 201 ? 25.733 37.517 -5.395 1.00 38.53 201 ARG A N 1
ATOM 1574 C CA . ARG A 1 201 ? 25.932 38.971 -5.543 1.00 38.53 201 ARG A CA 1
ATOM 1575 C C . ARG A 1 201 ? 27.388 39.272 -5.214 1.00 38.53 201 ARG A C 1
ATOM 1577 O O . ARG A 1 201 ? 27.737 39.631 -4.094 1.00 38.53 201 ARG A O 1
ATOM 1584 N N . GLY A 1 202 ? 28.232 39.036 -6.216 1.00 34.84 202 GLY A N 1
ATOM 1585 C CA . GLY A 1 202 ? 29.589 39.548 -6.245 1.00 34.84 202 GLY A CA 1
ATOM 1586 C C . GLY A 1 202 ? 29.551 41.070 -6.164 1.00 34.84 202 GLY A C 1
ATOM 1587 O O . GLY A 1 202 ? 28.819 41.731 -6.893 1.00 34.84 202 GLY A O 1
ATOM 1588 N N . ARG A 1 203 ? 30.328 41.591 -5.222 1.00 35.28 203 ARG A N 1
ATOM 1589 C CA . ARG A 1 203 ? 30.748 42.982 -5.103 1.00 35.28 203 ARG A CA 1
ATOM 1590 C C . ARG A 1 203 ? 31.311 43.451 -6.449 1.00 35.28 203 ARG A C 1
ATOM 1592 O O . ARG A 1 203 ? 32.366 42.970 -6.848 1.00 35.28 203 ARG A O 1
ATOM 1599 N N . SER A 1 204 ? 30.647 44.381 -7.127 1.00 36.75 204 SER A N 1
ATOM 1600 C CA . SER A 1 204 ? 31.233 45.101 -8.260 1.00 36.75 204 SER A CA 1
ATOM 1601 C C . SER A 1 204 ? 31.581 46.525 -7.840 1.00 36.75 204 SER A C 1
ATOM 1603 O O . SER A 1 204 ? 30.726 47.338 -7.497 1.00 36.75 204 SER A O 1
ATOM 1605 N N . THR A 1 205 ? 32.884 46.785 -7.838 1.00 33.44 205 THR A N 1
ATOM 1606 C CA . THR A 1 205 ? 33.500 48.107 -7.906 1.00 33.44 205 THR A CA 1
ATOM 1607 C C . THR A 1 205 ? 33.120 48.794 -9.215 1.00 33.44 205 THR A C 1
ATOM 1609 O O . THR A 1 205 ? 33.028 48.162 -10.264 1.00 33.44 205 THR A O 1
ATOM 1612 N N . SER A 1 206 ? 32.901 50.100 -9.129 1.00 34.00 206 SER A N 1
ATOM 1613 C CA . SER A 1 206 ? 32.585 51.011 -10.225 1.00 34.00 206 SER A CA 1
ATOM 1614 C C . SER A 1 206 ? 33.672 51.063 -11.298 1.00 34.00 206 SER A C 1
ATOM 1616 O O . SER A 1 206 ? 34.836 51.301 -10.972 1.00 34.00 206 SER A O 1
ATOM 1618 N N . THR A 1 207 ? 33.289 50.982 -12.572 1.00 29.50 207 THR A N 1
ATOM 1619 C CA . THR A 1 207 ? 33.891 51.791 -13.648 1.00 29.50 207 THR A CA 1
ATOM 1620 C C . THR A 1 207 ? 32.968 51.835 -14.869 1.00 29.50 207 THR A C 1
ATOM 1622 O O . THR A 1 207 ? 32.258 50.885 -15.177 1.00 29.50 207 THR A O 1
ATOM 1625 N N . SER A 1 208 ? 32.929 53.010 -15.482 1.00 35.59 208 SER A N 1
ATOM 1626 C CA . SER A 1 208 ? 32.015 53.516 -16.508 1.00 35.59 208 SER A CA 1
ATOM 1627 C C . SER A 1 208 ? 32.263 52.985 -17.923 1.00 35.59 208 SER A C 1
ATOM 1629 O O . SER A 1 208 ? 33.417 52.876 -18.329 1.00 35.59 208 SER A O 1
ATOM 1631 N N . SER A 1 209 ? 31.205 52.833 -18.725 1.00 31.28 209 SER A N 1
ATOM 1632 C CA . SER A 1 209 ? 31.028 53.524 -20.024 1.00 31.28 209 SER A CA 1
ATOM 1633 C C . SER A 1 209 ? 29.740 53.075 -20.731 1.00 31.28 209 SER A C 1
ATOM 1635 O O . SER A 1 209 ? 29.342 51.916 -20.669 1.00 31.28 209 SER A O 1
ATOM 1637 N N . ASP A 1 210 ? 29.080 54.047 -21.359 1.00 33.06 210 ASP A N 1
ATOM 1638 C CA . ASP A 1 210 ? 27.846 53.943 -22.139 1.00 33.06 210 ASP A CA 1
ATOM 1639 C C . ASP A 1 210 ? 28.026 53.176 -23.458 1.00 33.06 210 ASP A C 1
ATOM 1641 O O . ASP A 1 210 ? 28.991 53.394 -24.189 1.00 33.06 210 ASP A O 1
ATOM 1645 N N . SER A 1 211 ? 27.017 52.395 -23.849 1.00 30.91 211 SER A N 1
ATOM 1646 C CA . SER A 1 211 ? 26.440 52.465 -25.203 1.00 30.91 211 SER A CA 1
ATOM 1647 C C . SER A 1 211 ? 25.108 51.713 -25.277 1.00 30.91 211 SER A C 1
ATOM 1649 O O . SER A 1 211 ? 24.913 50.638 -24.717 1.00 30.91 211 SER A O 1
ATOM 1651 N N . ARG A 1 212 ? 24.158 52.366 -25.947 1.00 37.03 212 ARG A N 1
ATOM 1652 C CA . ARG A 1 212 ? 22.771 51.960 -26.179 1.00 37.03 212 ARG A CA 1
ATOM 1653 C C . ARG A 1 212 ? 22.696 50.732 -27.082 1.00 37.03 212 ARG A C 1
ATOM 1655 O O . ARG A 1 212 ? 23.262 50.777 -28.164 1.00 37.03 212 ARG A O 1
ATOM 1662 N N . GLU A 1 213 ? 21.835 49.771 -26.748 1.00 28.48 213 GLU A N 1
ATOM 1663 C CA . GLU A 1 213 ? 21.103 49.005 -27.762 1.00 28.48 213 GLU A CA 1
ATOM 1664 C C . GLU A 1 213 ? 19.790 48.421 -27.220 1.00 28.48 213 GLU A C 1
ATOM 1666 O O . GLU A 1 213 ? 19.604 48.206 -26.024 1.00 28.48 213 GLU A O 1
ATOM 1671 N N . LYS A 1 214 ? 18.821 48.298 -28.125 1.00 27.84 214 LYS A N 1
ATOM 1672 C CA . LYS A 1 214 ? 17.376 48.291 -27.887 1.00 27.84 214 LYS A CA 1
ATOM 1673 C C . LYS A 1 214 ? 16.794 46.899 -28.166 1.00 27.84 214 LYS A C 1
ATOM 1675 O O . LYS A 1 214 ? 17.106 46.305 -29.185 1.00 27.84 214 LYS A O 1
ATOM 1680 N N . ALA A 1 215 ? 15.835 46.508 -27.322 1.00 28.55 215 ALA A N 1
ATOM 1681 C CA . ALA A 1 215 ? 14.764 45.525 -27.535 1.00 28.55 215 ALA A CA 1
ATOM 1682 C C . ALA A 1 215 ? 15.101 44.019 -27.618 1.00 28.55 215 ALA A C 1
ATOM 1684 O O . ALA A 1 215 ? 15.568 43.500 -28.621 1.00 28.55 215 ALA A O 1
ATOM 1685 N N . SER A 1 216 ? 14.589 43.274 -26.637 1.00 27.53 216 SER A N 1
ATOM 1686 C CA . SER A 1 216 ? 13.562 42.259 -26.908 1.00 27.53 216 SER A CA 1
ATOM 1687 C C . SER A 1 216 ? 12.733 42.017 -25.643 1.00 27.53 216 SER A C 1
ATOM 1689 O O . SER A 1 216 ? 13.244 41.919 -24.529 1.00 27.53 216 SER A O 1
ATOM 1691 N N . THR A 1 217 ? 11.415 42.023 -25.809 1.00 33.09 217 THR A N 1
ATOM 1692 C CA . THR A 1 217 ? 10.410 41.792 -24.771 1.00 33.09 217 THR A CA 1
ATOM 1693 C C . THR A 1 217 ? 10.494 40.354 -24.266 1.00 33.09 217 THR A C 1
ATOM 1695 O O . THR A 1 217 ? 9.919 39.449 -24.866 1.00 33.09 217 THR A O 1
ATOM 1698 N N . ALA A 1 218 ? 11.202 40.140 -23.158 1.00 29.09 218 ALA A N 1
ATOM 1699 C CA . ALA A 1 218 ? 11.141 38.893 -22.410 1.00 29.09 218 ALA A CA 1
ATOM 1700 C C . ALA A 1 218 ? 9.840 38.862 -21.594 1.00 29.09 218 ALA A C 1
ATOM 1702 O O . ALA A 1 218 ? 9.620 39.689 -20.707 1.00 29.09 218 ALA A O 1
ATOM 1703 N N . ALA A 1 219 ? 8.963 37.921 -21.941 1.00 28.45 219 ALA A N 1
ATOM 1704 C CA . ALA A 1 219 ? 7.718 37.658 -21.241 1.00 28.45 219 ALA A CA 1
ATOM 1705 C C . ALA A 1 219 ? 7.974 37.423 -19.743 1.00 28.45 219 ALA A C 1
ATOM 1707 O O . ALA A 1 219 ? 8.816 36.611 -19.358 1.00 28.45 219 ALA A O 1
ATOM 1708 N N . ALA A 1 220 ? 7.228 38.139 -18.901 1.00 29.38 220 ALA A N 1
ATOM 1709 C CA . ALA A 1 220 ? 7.209 37.913 -17.465 1.00 29.38 220 ALA A CA 1
ATOM 1710 C C . ALA A 1 220 ? 6.794 36.457 -17.172 1.00 29.38 220 ALA A C 1
ATOM 1712 O O . ALA A 1 220 ? 5.852 35.962 -17.799 1.00 29.38 220 ALA A O 1
ATOM 1713 N N . PRO A 1 221 ? 7.445 35.758 -16.224 1.00 32.94 221 PRO A N 1
ATOM 1714 C CA . PRO A 1 221 ? 7.030 34.417 -15.853 1.00 32.94 221 PRO A CA 1
ATOM 1715 C C . PRO A 1 221 ? 5.643 34.499 -15.216 1.00 32.94 221 PRO A C 1
ATOM 1717 O O . PRO A 1 221 ? 5.444 35.118 -14.169 1.00 32.94 221 PRO A O 1
ATOM 1720 N N . THR A 1 222 ? 4.672 33.880 -15.883 1.00 29.70 222 THR A N 1
ATOM 1721 C CA . THR A 1 222 ? 3.325 33.664 -15.364 1.00 29.70 222 THR A CA 1
ATOM 1722 C C . THR A 1 222 ? 3.420 33.012 -13.993 1.00 29.70 222 THR A C 1
ATOM 1724 O O . THR A 1 222 ? 4.121 32.015 -13.823 1.00 29.70 222 THR A O 1
ATOM 1727 N N . SER A 1 223 ? 2.710 33.577 -13.022 1.00 30.77 223 SER A N 1
ATOM 1728 C CA . SER A 1 223 ? 2.597 33.069 -11.662 1.00 30.77 223 SER A CA 1
ATOM 1729 C C . SER A 1 223 ? 2.028 31.647 -11.664 1.00 30.77 223 SER A C 1
ATOM 1731 O O . SER A 1 223 ? 0.816 31.425 -11.619 1.00 30.77 223 SER A O 1
ATOM 1733 N N . GLU A 1 224 ? 2.912 30.649 -11.707 1.00 36.06 224 GLU A N 1
ATOM 1734 C CA . GLU A 1 224 ? 2.552 29.272 -11.402 1.00 36.06 224 GLU A CA 1
ATOM 1735 C C . GLU A 1 224 ? 2.074 29.234 -9.951 1.00 36.06 224 GLU A C 1
ATOM 1737 O O . GLU A 1 224 ? 2.861 29.229 -9.002 1.00 36.06 224 GLU A O 1
ATOM 1742 N N . LYS A 1 225 ? 0.750 29.244 -9.768 1.00 33.06 225 LYS A N 1
ATOM 1743 C CA . LYS A 1 225 ? 0.102 28.944 -8.490 1.00 33.06 225 LYS A CA 1
ATOM 1744 C C . LYS A 1 225 ? 0.773 27.691 -7.924 1.00 33.06 225 LYS A C 1
ATOM 1746 O O . LYS A 1 225 ? 0.682 26.640 -8.556 1.00 33.06 225 LYS A O 1
ATOM 1751 N N . MET A 1 226 ? 1.454 27.809 -6.776 1.00 36.62 226 MET A N 1
ATOM 1752 C CA . MET A 1 226 ? 2.135 26.702 -6.090 1.00 36.62 226 MET A CA 1
ATOM 1753 C C . MET A 1 226 ? 1.163 25.528 -5.938 1.00 36.62 226 MET A C 1
ATOM 1755 O O . MET A 1 226 ? 0.324 25.506 -5.037 1.00 36.62 226 MET A O 1
ATOM 1759 N N . LYS A 1 227 ? 1.243 24.556 -6.850 1.00 48.19 227 LYS A N 1
ATOM 1760 C CA . LYS A 1 227 ? 0.450 23.332 -6.775 1.00 48.19 227 LYS A CA 1
ATOM 1761 C C . LYS A 1 227 ? 0.890 22.591 -5.514 1.00 48.19 227 LYS A C 1
ATOM 1763 O O . LYS A 1 227 ? 2.089 22.413 -5.287 1.00 48.19 227 LYS A O 1
ATOM 1768 N N . LYS A 1 228 ? -0.077 22.198 -4.677 1.00 54.97 228 LYS A N 1
ATOM 1769 C CA . LYS A 1 228 ? 0.170 21.347 -3.506 1.00 54.97 228 LYS A CA 1
ATOM 1770 C C . LYS A 1 228 ? 0.941 20.108 -3.965 1.00 54.97 228 LYS A C 1
ATOM 1772 O O . LYS A 1 228 ? 0.541 19.450 -4.923 1.00 54.97 228 LYS A O 1
ATOM 1777 N N . ARG A 1 229 ? 2.086 19.864 -3.331 1.00 71.88 229 ARG A N 1
ATOM 1778 C CA . ARG A 1 229 ? 3.046 18.827 -3.720 1.00 71.88 229 ARG A CA 1
ATOM 1779 C C . ARG A 1 229 ? 2.637 17.511 -3.074 1.00 71.88 229 ARG A C 1
ATOM 1781 O O . ARG A 1 229 ? 2.469 17.473 -1.860 1.00 71.88 229 ARG A O 1
ATOM 1788 N N . GLY A 1 230 ? 2.464 16.471 -3.881 1.00 86.81 230 GLY A N 1
ATOM 1789 C CA . GLY A 1 230 ? 2.177 15.120 -3.407 1.00 86.81 230 GLY A CA 1
ATOM 1790 C C . GLY A 1 230 ? 3.409 14.223 -3.453 1.00 86.81 230 GLY A C 1
ATOM 1791 O O . GLY A 1 230 ? 4.419 14.565 -4.074 1.00 86.81 230 GLY A O 1
ATOM 1792 N N . TYR A 1 231 ? 3.304 13.072 -2.792 1.00 93.06 231 TYR A N 1
ATOM 1793 C CA . TYR A 1 231 ? 4.289 12.002 -2.910 1.00 93.06 231 TYR A CA 1
ATOM 1794 C C . TYR A 1 231 ? 4.244 11.380 -4.308 1.00 93.06 231 TYR A C 1
ATOM 1796 O O . TYR A 1 231 ? 3.179 11.271 -4.921 1.00 93.06 231 TYR A O 1
ATOM 1804 N N . VAL A 1 232 ? 5.395 10.943 -4.795 1.00 94.88 232 VAL A N 1
ATOM 1805 C CA . VAL A 1 232 ? 5.558 10.181 -6.029 1.00 94.88 232 VAL A CA 1
ATOM 1806 C C . VAL A 1 232 ? 6.519 9.023 -5.797 1.00 94.88 232 VAL A C 1
ATOM 1808 O O . VAL A 1 232 ? 7.310 9.054 -4.855 1.00 94.88 232 VAL A O 1
ATOM 1811 N N . PHE A 1 233 ? 6.432 8.008 -6.645 1.00 94.50 233 PHE A N 1
ATOM 1812 C CA . PHE A 1 233 ? 7.341 6.868 -6.673 1.00 94.50 233 PHE A CA 1
ATOM 1813 C C . PHE A 1 233 ? 7.400 6.288 -8.086 1.00 94.50 233 PHE A C 1
ATOM 1815 O O . PHE A 1 233 ? 6.469 6.471 -8.875 1.00 94.50 233 PHE A O 1
ATOM 1822 N N . ASP A 1 234 ? 8.471 5.576 -8.417 1.00 91.94 234 ASP A N 1
ATOM 1823 C CA . ASP A 1 234 ? 8.560 4.887 -9.706 1.00 91.94 234 ASP A CA 1
ATOM 1824 C C . ASP A 1 234 ? 7.638 3.666 -9.756 1.00 91.94 234 ASP A C 1
ATOM 1826 O O . ASP A 1 234 ? 7.530 2.889 -8.802 1.00 91.94 234 ASP A O 1
ATOM 1830 N N . ALA A 1 235 ? 6.993 3.469 -10.899 1.00 88.44 235 ALA A N 1
ATOM 1831 C CA . ALA A 1 235 ? 6.155 2.311 -11.159 1.00 88.44 235 ALA A CA 1
ATOM 1832 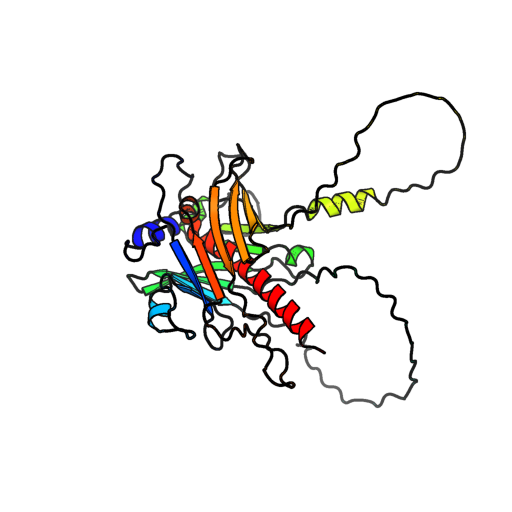C C . ALA A 1 235 ? 6.977 1.015 -11.303 1.00 88.44 235 ALA A C 1
ATOM 1834 O O . ALA A 1 235 ? 8.204 1.023 -11.437 1.00 88.44 235 ALA A O 1
ATOM 1835 N N . LEU A 1 236 ? 6.275 -0.126 -11.317 1.00 88.25 236 LEU A N 1
ATOM 1836 C CA . LEU A 1 236 ? 6.890 -1.430 -11.592 1.00 88.25 236 LEU A CA 1
ATOM 1837 C C . LEU A 1 236 ? 7.432 -1.528 -13.019 1.00 88.25 236 LEU A C 1
ATOM 1839 O O . LEU A 1 236 ? 8.490 -2.112 -13.236 1.00 88.25 236 LEU A O 1
ATOM 1843 N N . TRP A 1 237 ? 6.687 -0.968 -13.970 1.00 82.50 237 TRP A N 1
ATOM 1844 C CA . TRP A 1 237 ? 6.868 -1.225 -15.392 1.00 82.50 237 TRP A CA 1
ATOM 1845 C C . TRP A 1 237 ? 7.858 -0.250 -16.026 1.00 82.50 237 TRP A C 1
ATOM 1847 O O . TRP A 1 237 ? 7.679 0.973 -15.954 1.00 82.50 237 TRP A O 1
ATOM 1857 N N . SER A 1 238 ? 8.851 -0.827 -16.700 1.00 69.62 238 SER A N 1
ATOM 1858 C CA . SER A 1 238 ? 9.807 -0.130 -17.557 1.00 69.62 238 SER A CA 1
ATOM 1859 C C . SER A 1 238 ? 9.592 -0.583 -19.003 1.00 69.62 238 SER A C 1
ATOM 1861 O O . SER A 1 238 ? 9.445 -1.784 -19.232 1.00 69.62 238 SER A O 1
ATOM 1863 N N . PRO A 1 239 ? 9.585 0.329 -19.984 1.00 61.84 239 PRO A N 1
ATOM 1864 C CA . PRO A 1 239 ? 9.419 -0.028 -21.394 1.00 61.84 239 PRO A CA 1
ATOM 1865 C C . PRO A 1 239 ? 10.617 -0.793 -22.002 1.00 61.84 239 PRO A C 1
ATOM 1867 O O . PRO A 1 239 ? 10.462 -1.408 -23.053 1.00 61.84 239 PRO A O 1
ATOM 1870 N N . GLY A 1 240 ? 11.770 -0.865 -21.321 1.00 60.81 240 GLY A N 1
ATOM 1871 C CA . GLY A 1 240 ? 12.918 -1.677 -21.740 1.00 60.81 240 GLY A CA 1
ATOM 1872 C C . GLY A 1 240 ? 14.155 -1.502 -20.850 1.00 60.81 240 GLY A C 1
ATOM 1873 O O . GLY A 1 240 ? 14.143 -0.718 -19.898 1.00 60.81 240 GLY A O 1
ATOM 1874 N N . LYS A 1 241 ? 15.245 -2.231 -21.150 1.00 58.41 241 LYS A N 1
ATOM 1875 C CA . LYS A 1 241 ? 16.559 -2.009 -20.513 1.00 58.41 241 LYS A CA 1
ATOM 1876 C C . LYS A 1 241 ? 17.095 -0.634 -20.929 1.00 58.41 241 LYS A C 1
ATOM 1878 O O . LYS A 1 241 ? 17.406 -0.442 -22.098 1.00 58.41 241 LYS A O 1
ATOM 1883 N N . GLY A 1 242 ? 17.244 0.280 -19.971 1.00 62.66 242 GLY A N 1
ATOM 1884 C CA . GLY A 1 242 ? 17.816 1.617 -20.189 1.00 62.66 242 GLY A CA 1
ATOM 1885 C C . GLY A 1 242 ? 16.801 2.734 -20.453 1.00 62.66 242 GLY A C 1
ATOM 1886 O O . GLY A 1 242 ? 17.209 3.879 -20.611 1.00 62.66 242 GLY A O 1
ATOM 1887 N N . GLU A 1 243 ? 15.500 2.434 -20.467 1.00 69.12 243 GLU A N 1
ATOM 1888 C CA . GLU A 1 243 ? 14.449 3.450 -20.580 1.00 69.12 243 GLU A CA 1
ATOM 1889 C C . GLU A 1 243 ? 13.905 3.853 -19.200 1.00 69.12 243 GLU A C 1
ATOM 1891 O O . GLU A 1 243 ? 13.840 3.034 -18.278 1.00 69.12 243 GLU A O 1
ATOM 1896 N N . GLU A 1 244 ? 13.507 5.123 -19.052 1.00 74.38 244 GLU A N 1
ATOM 1897 C CA . GLU A 1 244 ? 12.973 5.643 -17.790 1.00 74.38 244 GLU A CA 1
ATOM 1898 C C . GLU A 1 244 ? 11.701 4.892 -17.369 1.00 74.38 244 GLU A C 1
ATOM 1900 O O . GLU A 1 244 ? 10.823 4.581 -18.180 1.00 74.38 244 GLU A O 1
ATOM 1905 N N . ARG A 1 245 ? 11.585 4.606 -16.068 1.00 84.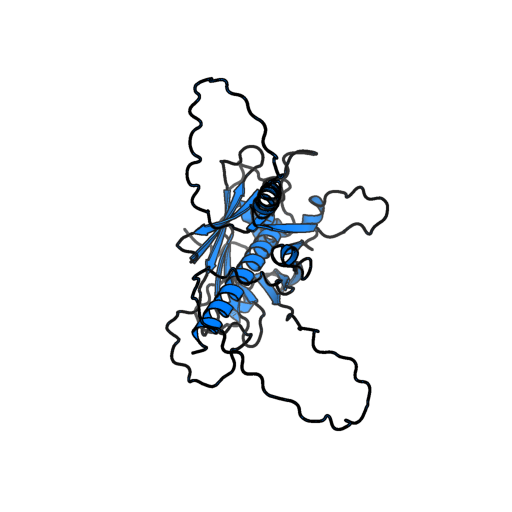00 245 ARG A N 1
ATOM 1906 C CA . ARG A 1 245 ? 10.385 3.990 -15.495 1.00 84.00 245 ARG A CA 1
ATOM 1907 C C . ARG A 1 245 ? 9.225 4.982 -15.536 1.00 84.00 245 ARG A C 1
ATOM 1909 O O . ARG A 1 245 ? 9.408 6.187 -15.369 1.00 84.00 245 ARG A O 1
ATOM 1916 N N . GLY A 1 246 ? 8.003 4.476 -15.701 1.00 87.56 246 GLY A N 1
ATOM 1917 C CA . GLY A 1 246 ? 6.823 5.315 -15.479 1.00 87.56 246 GLY A CA 1
ATOM 1918 C C . GLY A 1 246 ? 6.724 5.761 -14.018 1.00 87.56 246 GLY A C 1
ATOM 1919 O O . GLY A 1 246 ? 7.308 5.141 -13.130 1.00 87.56 246 GLY A O 1
ATOM 1920 N N . ARG A 1 247 ? 5.955 6.816 -13.748 1.00 91.31 247 ARG A N 1
ATOM 1921 C CA . ARG A 1 247 ? 5.829 7.407 -12.408 1.00 91.31 247 ARG A CA 1
ATOM 1922 C C . ARG A 1 247 ? 4.421 7.258 -11.861 1.00 91.31 247 ARG A C 1
ATOM 1924 O O . ARG A 1 247 ? 3.446 7.489 -12.566 1.00 91.31 247 ARG A O 1
ATOM 1931 N N . CYS A 1 248 ? 4.309 6.958 -10.580 1.00 94.50 248 CYS A N 1
ATOM 1932 C CA . CYS A 1 248 ? 3.067 7.011 -9.826 1.00 94.50 248 CYS A CA 1
ATOM 1933 C C . CYS A 1 248 ? 3.067 8.259 -8.944 1.00 94.50 248 CYS A C 1
ATOM 1935 O O . CYS A 1 248 ? 4.051 8.533 -8.260 1.00 94.50 248 CYS A O 1
ATOM 1937 N N . GLY A 1 249 ? 1.980 9.029 -8.951 1.00 94.19 249 GLY A N 1
ATOM 1938 C CA . GLY A 1 249 ? 1.903 10.275 -8.192 1.00 94.19 249 GLY A CA 1
ATOM 1939 C C . GLY A 1 249 ? 0.573 10.488 -7.492 1.00 94.19 249 GLY A C 1
ATOM 1940 O O . GLY A 1 249 ? -0.494 10.309 -8.089 1.00 94.19 249 GLY A O 1
ATOM 1941 N N . PHE A 1 250 ? 0.660 10.919 -6.237 1.00 94.69 250 PHE A N 1
ATOM 1942 C CA . PHE A 1 250 ? -0.471 11.269 -5.394 1.00 94.69 250 PHE A CA 1
ATOM 1943 C C . PHE A 1 250 ? -0.876 12.730 -5.601 1.00 94.69 250 PHE A C 1
ATOM 1945 O O . PHE A 1 250 ? -0.038 13.633 -5.596 1.00 94.69 250 PHE A O 1
ATOM 1952 N N . LYS A 1 251 ? -2.174 12.979 -5.776 1.00 91.81 251 LYS A N 1
ATOM 1953 C CA . LYS A 1 251 ? -2.742 14.325 -5.919 1.00 91.81 251 LYS A CA 1
ATOM 1954 C C . LYS A 1 251 ? -3.964 14.482 -5.022 1.00 91.81 251 LYS A C 1
ATOM 1956 O O . LYS A 1 251 ? -4.866 13.646 -5.058 1.00 91.81 251 LYS A O 1
ATOM 1961 N N . ASP A 1 252 ? -3.981 15.566 -4.248 1.00 88.88 252 ASP A N 1
ATOM 1962 C CA . ASP A 1 252 ? -5.130 15.954 -3.430 1.00 88.88 252 ASP A CA 1
ATOM 1963 C C . ASP A 1 252 ? -6.309 16.361 -4.316 1.00 88.88 252 ASP A C 1
ATOM 1965 O O . ASP A 1 252 ? -6.158 17.125 -5.274 1.00 88.88 252 ASP A O 1
ATOM 1969 N N . GLU A 1 253 ? -7.504 15.919 -3.944 1.00 84.62 253 GLU A N 1
ATOM 1970 C CA . GLU A 1 253 ? -8.760 16.316 -4.566 1.00 84.62 253 GLU A CA 1
ATOM 1971 C C . GLU A 1 253 ? -9.831 16.592 -3.499 1.00 84.62 253 GLU A C 1
ATOM 1973 O O . GLU A 1 253 ? -9.720 16.180 -2.340 1.00 84.62 253 GLU A O 1
ATOM 1978 N N . GLY A 1 254 ? -10.867 17.352 -3.865 1.00 77.00 254 GLY A N 1
ATOM 1979 C CA . GLY A 1 254 ? -11.988 17.648 -2.967 1.00 77.00 254 GLY A CA 1
ATOM 1980 C C . GLY A 1 254 ? -11.560 18.341 -1.669 1.00 77.00 254 GLY A C 1
ATOM 1981 O O . GLY A 1 254 ? -12.040 17.987 -0.598 1.00 77.00 254 GLY A O 1
ATOM 1982 N N . GLY A 1 255 ? -10.596 19.267 -1.744 1.00 76.31 255 GLY A N 1
ATOM 1983 C CA . GLY A 1 255 ? -10.103 20.006 -0.576 1.00 76.31 255 GLY A CA 1
ATOM 1984 C C . GLY A 1 255 ? -9.236 19.188 0.391 1.00 76.31 255 GLY A C 1
ATOM 1985 O O . GLY A 1 255 ? -9.046 19.613 1.525 1.00 76.31 255 GLY A O 1
ATOM 1986 N N . GLY A 1 256 ? -8.700 18.040 -0.038 1.00 78.06 256 GLY A N 1
ATOM 1987 C CA . GLY A 1 256 ? -7.916 17.136 0.815 1.00 78.06 256 GLY A CA 1
ATOM 1988 C C . GLY A 1 256 ? -8.757 16.057 1.505 1.00 78.06 256 GLY A C 1
ATOM 1989 O O . GLY A 1 256 ? -8.263 15.397 2.417 1.00 78.06 256 GLY A O 1
ATOM 1990 N N . LYS A 1 257 ? -10.018 15.882 1.079 1.00 83.50 257 LYS A N 1
ATOM 1991 C CA . LYS A 1 257 ? -10.880 14.757 1.475 1.00 83.50 257 LYS A CA 1
ATOM 1992 C C . LYS A 1 257 ? -10.490 13.458 0.766 1.00 83.50 257 LYS A C 1
ATOM 1994 O O . LYS A 1 257 ? -10.650 12.377 1.332 1.00 83.50 257 LYS A O 1
ATOM 1999 N N . PHE A 1 258 ? -9.990 13.575 -0.461 1.00 90.81 258 PHE A N 1
ATOM 2000 C CA . PHE A 1 258 ? -9.572 12.445 -1.276 1.00 90.81 258 PHE A CA 1
ATOM 2001 C C . PHE A 1 258 ? -8.142 12.645 -1.760 1.00 90.81 258 PHE A C 1
ATOM 2003 O O . PHE A 1 258 ? -7.748 13.760 -2.100 1.00 90.81 258 PHE A O 1
ATOM 2010 N N . LEU A 1 259 ? -7.398 11.552 -1.858 1.00 93.62 259 LEU A N 1
ATOM 2011 C CA . LEU A 1 259 ? -6.082 11.516 -2.472 1.00 93.62 259 LEU A CA 1
ATOM 2012 C C . LEU A 1 259 ? -6.091 10.477 -3.590 1.00 93.62 259 LEU A C 1
ATOM 2014 O O . LEU A 1 259 ? -6.412 9.313 -3.359 1.00 93.62 259 LEU A O 1
ATOM 2018 N N . LYS A 1 260 ? -5.767 10.895 -4.814 1.00 95.81 260 LYS A N 1
ATOM 2019 C CA . LYS A 1 260 ? -5.736 10.005 -5.981 1.00 95.81 260 LYS A CA 1
ATOM 2020 C C . LYS A 1 260 ? -4.306 9.658 -6.346 1.00 95.81 260 LYS A C 1
ATOM 2022 O O . LYS A 1 260 ? -3.506 10.567 -6.561 1.00 95.81 260 LYS A O 1
ATOM 2027 N N . CYS A 1 261 ? -4.009 8.371 -6.485 1.00 96.56 261 CYS A N 1
ATOM 2028 C CA . CYS A 1 261 ? -2.767 7.901 -7.086 1.00 96.56 261 CYS A CA 1
ATOM 2029 C C . CYS A 1 261 ? -2.995 7.641 -8.574 1.00 96.56 261 CYS A C 1
ATOM 2031 O O . CYS A 1 261 ? -3.911 6.902 -8.949 1.00 96.56 261 CYS A O 1
ATOM 2033 N N . LYS A 1 262 ? -2.173 8.250 -9.428 1.00 94.75 262 LYS A N 1
ATOM 2034 C CA . LYS A 1 262 ? -2.214 8.048 -10.879 1.00 94.75 262 LYS A CA 1
ATOM 2035 C C . LYS A 1 262 ? -0.866 7.570 -11.394 1.00 94.75 262 LYS A C 1
ATOM 2037 O O . LYS A 1 262 ? 0.158 8.092 -10.962 1.00 94.75 262 LYS A O 1
ATOM 2042 N N . TYR A 1 263 ? -0.897 6.641 -12.338 1.00 92.75 263 TYR A N 1
ATOM 2043 C CA . TYR A 1 263 ? 0.253 6.214 -13.121 1.00 92.75 263 TYR A CA 1
ATOM 2044 C C . TYR A 1 263 ? 0.411 7.106 -14.350 1.00 92.75 263 TYR A C 1
ATOM 2046 O O . TYR A 1 263 ? -0.572 7.377 -15.037 1.00 92.75 263 TYR A O 1
ATOM 2054 N N . TYR A 1 264 ? 1.639 7.523 -14.628 1.00 90.31 264 TYR A N 1
ATOM 2055 C CA . TYR A 1 264 ? 2.053 8.279 -15.800 1.00 90.31 264 TYR A CA 1
ATOM 2056 C C . TYR A 1 264 ? 3.104 7.441 -16.538 1.00 90.31 264 TYR A C 1
ATOM 2058 O O . TYR A 1 264 ? 4.187 7.209 -15.986 1.00 90.31 264 TYR A O 1
ATOM 2066 N N . PRO A 1 265 ? 2.804 6.948 -17.750 1.00 86.31 265 PRO A N 1
ATOM 2067 C CA . PRO A 1 265 ? 3.763 6.189 -18.528 1.00 86.31 265 PRO A CA 1
ATOM 2068 C C . PRO A 1 265 ? 4.914 7.103 -18.975 1.00 86.31 265 PRO A C 1
ATOM 2070 O O . PRO A 1 265 ? 4.691 8.290 -19.235 1.00 86.31 265 PRO A O 1
ATOM 2073 N N . PRO A 1 266 ? 6.132 6.560 -19.113 1.00 82.56 266 PRO A N 1
ATOM 2074 C CA . PRO A 1 266 ? 7.316 7.351 -19.451 1.00 82.56 266 PRO A CA 1
ATOM 2075 C C . PRO A 1 266 ? 7.240 7.925 -20.873 1.00 82.56 266 PRO A C 1
ATOM 2077 O O . PRO A 1 266 ? 7.659 9.049 -21.121 1.00 82.56 266 PRO A O 1
ATOM 2080 N N . THR A 1 267 ? 6.615 7.193 -21.800 1.00 77.44 267 THR A N 1
ATOM 2081 C CA . THR A 1 267 ? 6.451 7.593 -23.207 1.00 77.44 267 THR A CA 1
ATOM 2082 C C . THR A 1 267 ? 5.465 8.747 -23.398 1.00 77.44 267 THR A C 1
ATOM 2084 O O . THR A 1 267 ? 5.586 9.526 -24.344 1.00 77.44 267 THR A O 1
ATOM 2087 N N . HIS A 1 268 ? 4.476 8.877 -22.508 1.00 77.12 268 HIS A N 1
ATOM 2088 C CA . HIS A 1 268 ? 3.394 9.853 -22.625 1.00 77.12 268 HIS A CA 1
ATOM 2089 C C . HIS A 1 268 ? 2.983 10.401 -21.247 1.00 77.12 268 HIS A C 1
ATOM 2091 O O . HIS A 1 268 ? 1.910 10.051 -20.750 1.00 77.12 268 HIS A O 1
ATOM 2097 N N . PRO A 1 269 ? 3.762 11.317 -20.644 1.00 72.38 269 PRO A N 1
ATOM 2098 C CA . PRO A 1 269 ? 3.496 11.834 -19.296 1.00 72.38 269 PRO A CA 1
ATOM 2099 C C . PRO A 1 269 ? 2.186 12.635 -19.176 1.00 72.38 269 PRO A C 1
ATOM 2101 O O . PRO A 1 269 ? 1.729 12.926 -18.072 1.00 72.38 269 PRO A O 1
ATOM 2104 N N . SER A 1 270 ? 1.560 13.007 -20.298 1.00 77.00 270 SER A N 1
ATOM 2105 C CA . SER A 1 270 ? 0.241 13.650 -20.340 1.00 77.00 270 SER A CA 1
ATOM 2106 C C . SER A 1 270 ? -0.925 12.664 -20.220 1.00 77.00 270 SER A C 1
ATOM 2108 O O . SER A 1 270 ? -2.021 13.063 -19.822 1.00 77.00 270 SER A O 1
ATOM 2110 N N . LYS A 1 271 ? -0.708 11.382 -20.539 1.00 84.56 271 LYS A N 1
ATOM 2111 C CA . LYS A 1 271 ? -1.689 10.314 -20.328 1.00 84.56 271 LYS A CA 1
ATOM 2112 C C . LYS A 1 271 ? -1.515 9.769 -18.917 1.00 84.56 271 LYS A C 1
ATOM 2114 O O . LYS A 1 271 ? -0.400 9.656 -18.423 1.00 84.56 271 LYS A O 1
ATOM 2119 N N . SER A 1 272 ? -2.617 9.446 -18.248 1.00 90.06 272 SER A N 1
ATOM 2120 C CA . SER A 1 272 ? -2.547 8.886 -16.900 1.00 90.06 272 SER A CA 1
ATOM 2121 C C . SER A 1 272 ? -3.640 7.864 -16.646 1.00 90.06 272 SER A C 1
ATOM 2123 O O . SER A 1 272 ? -4.800 8.151 -16.951 1.00 90.06 272 SER A O 1
ATOM 2125 N N . SER A 1 273 ? -3.292 6.756 -15.997 1.00 91.19 273 SER A N 1
ATOM 2126 C CA . SER A 1 273 ? -4.248 5.774 -15.474 1.00 91.19 273 SER A CA 1
ATOM 2127 C C . SER A 1 273 ? -4.494 6.015 -13.987 1.00 91.19 273 SER A C 1
ATOM 2129 O O . SER A 1 273 ? -3.567 6.322 -13.236 1.00 91.19 273 SER A O 1
ATOM 2131 N N . LEU A 1 274 ? -5.741 5.887 -13.532 1.00 94.69 274 LEU A N 1
ATOM 2132 C CA . LEU A 1 274 ? -6.068 5.964 -12.106 1.00 94.69 274 LEU A CA 1
ATOM 2133 C C . LEU A 1 274 ? -5.736 4.625 -11.435 1.00 94.69 274 LEU A C 1
ATOM 2135 O O . LEU A 1 274 ? -6.302 3.607 -11.817 1.00 94.69 274 LEU A O 1
ATOM 2139 N N . LEU A 1 275 ? -4.850 4.635 -10.436 1.00 95.62 275 LEU A N 1
ATOM 2140 C CA . LEU A 1 275 ? -4.455 3.435 -9.691 1.00 95.62 275 LEU A CA 1
ATOM 2141 C C . LEU A 1 275 ? -5.255 3.277 -8.400 1.00 95.62 275 LEU A C 1
ATOM 2143 O O . LEU A 1 275 ? -5.765 2.195 -8.120 1.00 95.62 275 LEU A O 1
ATOM 2147 N N . SER A 1 276 ? -5.382 4.352 -7.616 1.00 97.69 276 SER A N 1
ATOM 2148 C CA . SER A 1 276 ? -6.149 4.323 -6.370 1.00 97.69 276 SER A CA 1
ATOM 2149 C C . SER A 1 276 ? -6.822 5.645 -6.022 1.00 97.69 276 SER A C 1
ATOM 2151 O O . SER A 1 276 ? -6.403 6.722 -6.461 1.00 97.69 276 SER A O 1
ATOM 2153 N N . VAL A 1 277 ? -7.853 5.552 -5.182 1.00 97.56 277 VAL A N 1
ATOM 2154 C CA . VAL A 1 277 ? -8.473 6.680 -4.482 1.00 97.56 277 VAL A CA 1
ATOM 2155 C C . VAL A 1 277 ? -8.521 6.367 -2.992 1.00 97.56 277 VAL A C 1
ATOM 2157 O O . VAL A 1 277 ? -9.133 5.386 -2.580 1.00 97.56 277 VAL A O 1
ATOM 2160 N N . LEU A 1 278 ? -7.900 7.220 -2.189 1.00 96.38 278 LEU A N 1
ATOM 2161 C CA . LEU A 1 278 ? -7.925 7.166 -0.735 1.00 96.38 278 LEU A CA 1
ATOM 2162 C C . LEU A 1 278 ? -8.871 8.253 -0.210 1.00 96.38 278 LEU A C 1
ATOM 2164 O O . LEU A 1 278 ? -8.626 9.441 -0.404 1.00 96.38 278 LEU A O 1
ATOM 2168 N N . GLU A 1 279 ? -9.959 7.852 0.437 1.00 94.00 279 GLU A N 1
ATOM 2169 C CA . GLU A 1 279 ? -10.884 8.731 1.152 1.00 94.00 279 GLU A CA 1
ATOM 2170 C C . GLU A 1 279 ? -10.545 8.752 2.643 1.00 94.00 279 GLU A C 1
ATOM 2172 O O . GLU A 1 279 ? -10.528 7.713 3.313 1.00 94.00 279 GLU A O 1
ATOM 2177 N N . PHE A 1 280 ? -10.363 9.954 3.181 1.00 88.94 280 PHE A N 1
ATOM 2178 C CA . PHE A 1 280 ? -10.155 10.163 4.608 1.00 88.94 280 PHE A CA 1
ATOM 2179 C C . PHE A 1 280 ? -11.490 10.394 5.319 1.00 88.94 280 PHE A C 1
ATOM 2181 O O . PHE A 1 280 ? -12.242 11.309 4.976 1.00 88.94 280 PHE A O 1
ATOM 2188 N N . LYS A 1 281 ? -11.763 9.619 6.372 1.00 85.12 281 LYS A N 1
ATOM 2189 C CA . LYS A 1 281 ? -12.804 9.933 7.358 1.00 85.12 281 LYS A CA 1
ATOM 2190 C C . LYS A 1 281 ? -12.146 10.501 8.604 1.00 85.12 281 LYS A C 1
ATOM 2192 O O . LYS A 1 281 ? -11.990 9.821 9.614 1.00 85.12 281 LYS A O 1
ATOM 2197 N N . LEU A 1 282 ? -11.758 11.769 8.511 1.00 69.31 282 LEU A N 1
ATOM 2198 C CA . LEU A 1 282 ? -11.227 12.483 9.664 1.00 69.31 282 LEU A CA 1
ATOM 2199 C C . LEU A 1 282 ? -12.345 12.653 10.712 1.00 69.31 282 LEU A C 1
ATOM 2201 O O . LEU A 1 282 ? -13.478 12.976 10.338 1.00 69.31 282 LEU A O 1
ATOM 2205 N N . PRO A 1 283 ? -12.071 12.430 12.008 1.00 59.28 283 PRO A N 1
ATOM 2206 C CA . PRO A 1 283 ? -13.034 12.650 13.077 1.00 59.28 283 PRO A CA 1
ATOM 2207 C C . PRO A 1 283 ? -13.591 14.070 13.002 1.00 59.28 283 PRO A C 1
ATOM 2209 O O . PRO A 1 283 ? -12.831 15.041 12.986 1.00 59.28 283 PRO A O 1
ATOM 2212 N N . SER A 1 284 ? -14.917 14.195 12.942 1.00 48.06 284 SER A N 1
ATOM 2213 C CA . SER A 1 284 ? -15.587 15.491 12.864 1.00 48.06 284 SER A CA 1
ATOM 2214 C C . SER A 1 284 ? -15.090 16.429 13.974 1.00 48.06 284 SER A C 1
ATOM 2216 O O . SER A 1 284 ? -14.834 16.016 15.109 1.00 48.06 284 SER A O 1
ATOM 2218 N N . THR A 1 285 ? -14.951 17.712 13.653 1.00 42.78 285 THR A N 1
ATOM 2219 C CA . THR A 1 285 ? -14.596 18.792 14.592 1.00 42.78 285 THR A CA 1
ATOM 2220 C C . THR A 1 285 ? -15.592 18.939 15.750 1.00 42.78 285 THR A C 1
ATOM 2222 O O . THR A 1 285 ? -15.274 19.560 16.754 1.00 42.78 285 THR A O 1
ATOM 2225 N N . THR A 1 286 ? -16.767 18.313 15.662 1.00 36.72 286 THR A N 1
ATOM 2226 C CA . THR A 1 286 ? -17.861 18.386 16.639 1.00 36.72 286 THR A CA 1
ATOM 2227 C C . THR A 1 286 ? -17.662 17.597 17.936 1.00 36.72 286 THR A C 1
ATOM 2229 O O . THR A 1 286 ? -18.502 17.702 18.819 1.00 36.72 286 THR A O 1
ATOM 2232 N N . ALA A 1 287 ? -16.559 16.864 18.123 1.00 40.59 287 ALA A N 1
ATOM 2233 C CA . ALA A 1 287 ? -16.222 16.265 19.425 1.00 40.59 287 ALA A CA 1
ATOM 2234 C C . ALA A 1 287 ? -15.613 17.278 20.431 1.00 40.59 287 ALA A C 1
ATOM 2236 O O . ALA A 1 287 ? -14.832 16.902 21.302 1.00 40.59 287 ALA A O 1
ATOM 2237 N N . LEU A 1 288 ? -15.946 18.566 20.306 1.00 38.44 288 LEU A N 1
ATOM 2238 C CA . LEU A 1 288 ? -15.657 19.606 21.297 1.00 38.44 288 LEU A CA 1
ATOM 2239 C C . LEU A 1 288 ? -16.666 19.492 22.448 1.00 38.44 288 LEU A C 1
ATOM 2241 O O . LEU A 1 288 ? -17.614 20.262 22.527 1.00 38.44 288 LEU A O 1
ATOM 2245 N N . SER A 1 289 ? -16.500 18.476 23.295 1.00 33.25 289 SER A N 1
ATOM 2246 C CA . SER A 1 289 ? -17.131 18.404 24.625 1.00 33.25 289 SER A CA 1
ATOM 2247 C C . SER A 1 289 ? -16.501 17.298 25.492 1.00 33.25 289 SER A C 1
ATOM 2249 O O . SER A 1 289 ? -17.199 16.598 26.225 1.00 33.25 289 SER A O 1
ATOM 2251 N N . ALA A 1 290 ? -15.185 17.095 25.418 1.00 34.62 290 ALA A N 1
ATOM 2252 C CA . ALA A 1 290 ? -14.485 16.319 26.441 1.00 34.62 290 ALA A CA 1
ATOM 2253 C C . ALA A 1 290 ? -13.693 17.299 27.313 1.00 34.62 290 ALA A C 1
ATOM 2255 O O . ALA A 1 290 ? -12.897 18.078 26.799 1.00 34.62 290 ALA A O 1
ATOM 2256 N N . ALA A 1 291 ? -14.018 17.290 28.606 1.00 31.38 291 ALA A N 1
ATOM 2257 C CA . ALA A 1 291 ? -13.602 18.221 29.650 1.00 31.38 291 ALA A CA 1
ATOM 2258 C C . ALA A 1 291 ? -12.085 18.522 29.693 1.00 31.38 291 ALA A C 1
ATOM 2260 O O . ALA A 1 291 ? -11.275 17.657 29.347 1.00 31.38 291 ALA A O 1
ATOM 2261 N N . PRO A 1 292 ? -11.690 19.722 30.164 1.00 32.25 292 PRO A N 1
ATOM 2262 C CA . PRO A 1 292 ? -10.290 20.116 30.266 1.00 32.25 292 PRO A CA 1
ATOM 2263 C C . PRO A 1 292 ? -9.587 19.294 31.357 1.00 32.25 292 PRO A C 1
ATOM 2265 O O . PRO A 1 292 ? -10.108 19.157 32.462 1.00 32.25 292 PRO A O 1
ATOM 2268 N N . GLY A 1 293 ? -8.402 18.753 31.051 1.00 37.56 293 GLY A N 1
ATOM 2269 C CA . GLY A 1 293 ? -7.520 18.152 32.062 1.00 37.56 293 GLY A CA 1
ATOM 2270 C C . GLY A 1 293 ? -6.927 16.772 31.761 1.00 37.56 293 GLY A C 1
ATOM 2271 O O . GLY A 1 293 ? -6.341 16.179 32.661 1.00 37.56 293 GLY A O 1
ATOM 2272 N N . ARG A 1 294 ? -7.039 16.233 30.541 1.00 37.72 294 ARG A N 1
ATOM 2273 C CA . ARG A 1 294 ? -6.265 15.042 30.142 1.00 37.72 294 ARG A CA 1
ATOM 2274 C C . ARG A 1 294 ? -5.244 15.411 29.076 1.00 37.72 294 ARG A C 1
ATOM 2276 O O . ARG A 1 294 ? -5.605 16.025 28.076 1.00 37.72 294 ARG A O 1
ATOM 2283 N N . GLU A 1 295 ? -3.988 15.047 29.330 1.00 32.97 295 GLU A N 1
ATOM 2284 C CA . GLU A 1 295 ? -2.881 15.142 28.377 1.00 32.97 295 GLU A CA 1
ATOM 2285 C C . GLU A 1 295 ? -3.304 14.624 26.997 1.00 32.97 295 GLU A C 1
ATOM 2287 O O . GLU A 1 295 ? -4.057 13.651 26.883 1.00 32.97 295 GLU A O 1
ATOM 2292 N N . ALA A 1 296 ? -2.845 15.314 25.950 1.00 37.28 296 ALA A N 1
ATOM 2293 C CA . ALA A 1 296 ? -3.165 14.984 24.571 1.00 37.28 296 ALA A CA 1
ATOM 2294 C C . ALA A 1 296 ? -2.755 13.528 24.281 1.00 37.28 296 ALA A C 1
ATOM 2296 O O . ALA A 1 296 ? -1.576 13.198 24.409 1.00 37.28 296 ALA A O 1
ATOM 2297 N N . PRO A 1 297 ? -3.689 12.641 23.898 1.00 39.00 297 PRO A N 1
ATOM 2298 C CA . PRO A 1 297 ? -3.330 11.265 23.620 1.00 39.00 297 PRO A CA 1
ATOM 2299 C C . PRO A 1 297 ? -2.483 11.210 22.346 1.00 39.00 297 PRO A C 1
ATOM 2301 O O . PRO A 1 297 ? -2.920 11.635 21.279 1.00 39.00 297 PRO A O 1
ATOM 2304 N N . GLU A 1 298 ? -1.309 10.589 22.444 1.00 42.75 298 GLU A N 1
ATOM 2305 C CA . GLU A 1 298 ? -0.417 10.191 21.337 1.00 42.75 298 GLU A CA 1
ATOM 2306 C C . GLU A 1 298 ? -1.050 9.114 20.415 1.00 42.75 298 GLU A C 1
ATOM 2308 O O . GLU A 1 298 ? -0.425 8.550 19.521 1.00 42.75 298 GLU A O 1
ATOM 2313 N N . VAL A 1 299 ? -2.330 8.805 20.640 1.00 51.41 299 VAL A N 1
ATOM 2314 C CA . VAL A 1 299 ? -3.081 7.694 20.061 1.00 51.41 299 VAL A CA 1
ATOM 2315 C C . VAL A 1 299 ? -4.167 8.237 19.136 1.00 51.41 299 VAL A C 1
ATOM 2317 O O . VAL A 1 299 ? -4.798 9.258 19.406 1.00 51.41 299 VAL A O 1
ATOM 2320 N N . ILE A 1 300 ? -4.429 7.521 18.044 1.00 53.38 300 ILE A N 1
ATOM 2321 C CA . ILE A 1 300 ? -5.497 7.810 17.084 1.00 53.38 300 ILE A CA 1
ATOM 2322 C C . ILE A 1 300 ? -6.876 7.725 17.777 1.00 53.38 300 ILE A C 1
ATOM 2324 O O . ILE A 1 300 ? -7.534 6.685 17.787 1.00 53.38 300 ILE A O 1
ATOM 2328 N N . THR A 1 301 ? -7.353 8.824 18.364 1.00 48.34 301 THR A N 1
ATOM 2329 C CA . THR A 1 301 ? -8.617 8.876 19.124 1.00 48.34 301 THR A CA 1
ATOM 2330 C C . THR A 1 301 ? -9.813 9.255 18.246 1.00 48.34 301 THR A C 1
ATOM 2332 O O . THR A 1 301 ? -10.563 10.191 18.512 1.00 48.34 301 THR A O 1
ATOM 2335 N N . SER A 1 302 ? -10.041 8.501 17.169 1.00 53.84 302 SER A N 1
ATOM 2336 C CA . SER A 1 302 ? -11.354 8.532 16.513 1.00 53.84 302 SER A CA 1
ATOM 2337 C C . SER A 1 302 ? -12.364 7.749 17.359 1.00 53.84 302 SER A C 1
ATOM 2339 O O . SER A 1 302 ? -12.161 6.562 17.634 1.00 53.84 302 SER A O 1
ATOM 2341 N N . SER A 1 303 ? -13.491 8.371 17.727 1.00 58.34 303 SER A N 1
ATOM 2342 C CA . SER A 1 303 ? -14.614 7.668 18.375 1.00 58.34 303 SER A CA 1
ATOM 2343 C C . SER A 1 303 ? -15.213 6.572 17.485 1.00 58.34 303 SER A C 1
ATOM 2345 O O . SER A 1 303 ? -15.813 5.628 17.990 1.00 58.34 303 SER A O 1
ATOM 2347 N N . LYS A 1 304 ? -15.003 6.660 16.165 1.00 70.75 304 LYS A N 1
ATOM 2348 C CA . LYS A 1 304 ? -15.368 5.631 15.185 1.00 70.75 304 LYS A CA 1
ATOM 2349 C C . LYS A 1 304 ? -14.161 4.758 14.851 1.00 70.75 304 LYS A C 1
ATOM 2351 O O . LYS A 1 304 ? -13.059 5.276 14.664 1.00 70.75 304 LY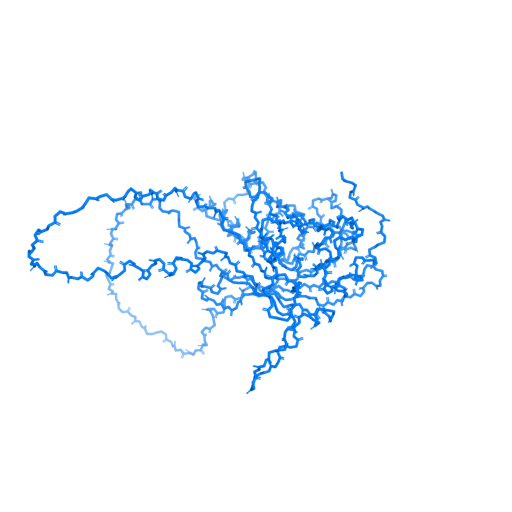S A O 1
ATOM 2356 N N . SER A 1 305 ? -14.381 3.454 14.725 1.00 78.50 305 SER A N 1
ATOM 2357 C CA . SER A 1 305 ? -13.372 2.477 14.300 1.00 78.50 305 SER A CA 1
ATOM 2358 C C . SER A 1 305 ? -12.869 2.738 12.873 1.00 78.50 305 SER A C 1
ATOM 2360 O O . SER A 1 305 ? -11.677 2.632 12.596 1.00 78.50 305 SER A O 1
ATOM 2362 N N . LYS A 1 306 ? -13.764 3.133 11.964 1.00 88.69 306 LYS A N 1
ATOM 2363 C CA . LYS A 1 306 ? -13.446 3.415 10.559 1.00 88.69 306 LYS A CA 1
ATOM 2364 C C . LYS A 1 306 ? -12.763 4.775 10.385 1.00 88.69 306 LYS A C 1
ATOM 2366 O O . LYS A 1 306 ? -13.375 5.810 10.654 1.00 88.69 306 LYS A O 1
ATOM 2371 N N . LEU A 1 307 ? -11.551 4.763 9.833 1.00 89.25 307 LEU A N 1
ATOM 2372 C CA . LEU A 1 307 ? -10.730 5.952 9.570 1.00 89.25 307 LEU A CA 1
ATOM 2373 C C . LEU A 1 307 ? -10.749 6.401 8.102 1.00 89.25 307 LEU A C 1
ATOM 2375 O O . LEU A 1 307 ? -10.429 7.549 7.795 1.00 89.25 307 LEU A O 1
ATOM 2379 N N . GLY A 1 308 ? -11.124 5.520 7.174 1.00 92.44 308 GLY A N 1
ATOM 2380 C CA . GLY A 1 308 ? -11.095 5.842 5.750 1.00 92.44 308 GLY A CA 1
ATOM 2381 C C . GLY A 1 308 ? -11.518 4.698 4.839 1.00 92.44 308 GLY A C 1
ATOM 2382 O O . GLY A 1 308 ? -12.113 3.707 5.277 1.00 92.44 308 GLY A O 1
ATOM 2383 N N . MET A 1 309 ? -11.240 4.868 3.553 1.00 94.81 309 MET A N 1
ATOM 2384 C CA . MET A 1 309 ? -11.486 3.880 2.506 1.00 94.81 309 MET A CA 1
ATOM 2385 C C . MET A 1 309 ? -10.437 4.032 1.405 1.00 94.81 309 MET A C 1
ATOM 2387 O O . MET A 1 309 ? -10.210 5.134 0.919 1.00 94.81 309 MET A O 1
ATOM 2391 N N . LEU A 1 310 ? -9.831 2.927 0.997 1.00 97.56 310 LEU A N 1
ATOM 2392 C CA . LEU A 1 310 ? -8.939 2.816 -0.144 1.00 97.56 310 LEU A CA 1
ATOM 2393 C C . LEU A 1 310 ? -9.660 2.052 -1.256 1.00 97.56 310 LEU A C 1
ATOM 2395 O O . LEU A 1 310 ? -10.163 0.954 -1.039 1.00 97.56 310 LEU A O 1
ATOM 2399 N N . VAL A 1 311 ? -9.706 2.629 -2.449 1.00 97.19 311 VAL A N 1
ATOM 2400 C CA . VAL A 1 311 ? -10.204 1.974 -3.660 1.00 97.19 311 VAL A CA 1
ATOM 2401 C C . VAL A 1 311 ? -9.020 1.727 -4.580 1.00 97.19 311 VAL A C 1
ATOM 2403 O O . VAL A 1 311 ? -8.367 2.687 -4.985 1.00 97.19 311 VAL A O 1
ATOM 2406 N N . CYS A 1 312 ? -8.755 0.470 -4.921 1.00 96.75 312 CYS A N 1
ATOM 2407 C CA . CYS A 1 312 ? -7.763 0.074 -5.916 1.00 96.75 312 CYS A CA 1
ATOM 2408 C C . CYS A 1 312 ? -8.473 -0.199 -7.248 1.00 96.75 312 CYS A C 1
ATOM 2410 O O . CYS A 1 312 ? -9.428 -0.974 -7.311 1.00 96.75 312 CYS A O 1
ATOM 2412 N N . HIS A 1 313 ? -8.035 0.463 -8.313 1.00 94.81 313 HIS A N 1
ATOM 2413 C CA . HIS A 1 313 ? -8.558 0.282 -9.669 1.00 94.81 313 HIS A CA 1
ATOM 2414 C C . HIS A 1 313 ? -7.745 -0.757 -10.443 1.00 94.81 313 HIS A C 1
ATOM 2416 O O . HIS A 1 313 ? -6.668 -1.134 -9.995 1.00 94.81 313 HIS A O 1
ATOM 2422 N N . SER A 1 314 ? -8.257 -1.182 -11.604 1.00 91.25 314 SER A N 1
ATOM 2423 C CA . SER A 1 314 ? -7.703 -2.258 -12.442 1.00 91.25 314 SER A CA 1
ATOM 2424 C C . SER A 1 314 ? -6.173 -2.273 -12.512 1.00 91.25 314 SER A C 1
ATOM 2426 O O . SER A 1 314 ? -5.549 -3.169 -11.953 1.00 91.25 314 SER A O 1
ATOM 2428 N N . ASP A 1 315 ? -5.557 -1.240 -13.095 1.00 90.50 315 ASP A N 1
ATOM 2429 C CA . ASP A 1 315 ? -4.094 -1.166 -13.238 1.00 90.50 315 ASP A CA 1
ATOM 2430 C C . ASP A 1 315 ? -3.364 -1.147 -11.884 1.00 90.50 315 ASP A C 1
ATOM 2432 O O . ASP A 1 315 ? -2.218 -1.575 -11.773 1.00 90.50 315 ASP A O 1
ATOM 2436 N N . GLY A 1 316 ? -4.027 -0.664 -10.831 1.00 92.56 316 GLY A N 1
ATOM 2437 C CA . GLY A 1 316 ? -3.507 -0.683 -9.470 1.00 92.56 316 GLY A CA 1
ATOM 2438 C C . GLY A 1 316 ? -3.444 -2.083 -8.855 1.00 92.56 316 GLY A C 1
ATOM 2439 O O . GLY A 1 316 ? -2.557 -2.343 -8.043 1.00 92.56 316 GLY A O 1
ATOM 2440 N N . LEU A 1 317 ? -4.327 -3.001 -9.267 1.00 93.44 317 LEU A N 1
ATOM 2441 C CA . LEU A 1 317 ? -4.333 -4.392 -8.793 1.00 93.44 317 LEU A CA 1
ATOM 2442 C C . LEU A 1 317 ? -3.111 -5.177 -9.287 1.00 93.44 317 LEU A C 1
ATOM 2444 O O . LEU A 1 317 ? -2.633 -6.064 -8.590 1.00 93.44 317 LEU A O 1
ATOM 2448 N N . TYR A 1 318 ? -2.535 -4.797 -10.430 1.00 92.62 318 TYR A N 1
ATOM 2449 C CA . TYR A 1 318 ? -1.284 -5.371 -10.942 1.00 92.62 318 TYR A CA 1
ATOM 2450 C C . TYR A 1 318 ? -0.056 -5.059 -10.076 1.00 92.62 318 TYR A C 1
ATOM 2452 O O . TYR A 1 318 ? 0.995 -5.667 -10.253 1.00 92.62 318 TYR A O 1
ATOM 2460 N N . MET A 1 319 ? -0.161 -4.106 -9.148 1.00 92.94 319 MET A N 1
ATOM 2461 C CA . MET A 1 319 ? 0.892 -3.787 -8.187 1.00 92.94 319 MET A CA 1
ATOM 2462 C C . MET A 1 319 ? 0.337 -3.657 -6.765 1.00 92.94 319 MET A C 1
ATOM 2464 O O . MET A 1 319 ? 0.810 -2.818 -5.998 1.00 92.94 319 MET A O 1
ATOM 2468 N N . MET A 1 320 ? -0.663 -4.476 -6.423 1.00 94.50 320 MET A N 1
ATOM 2469 C CA . MET A 1 320 ? -1.506 -4.300 -5.239 1.00 94.50 320 MET A CA 1
ATOM 2470 C C . MET A 1 320 ? -0.724 -4.085 -3.939 1.00 94.50 320 MET A C 1
ATOM 2472 O O . MET A 1 320 ? -1.001 -3.105 -3.254 1.00 94.50 320 MET A O 1
ATOM 2476 N N . ASP A 1 321 ? 0.270 -4.919 -3.613 1.00 96.00 321 ASP A N 1
ATOM 2477 C CA . ASP A 1 321 ? 1.016 -4.780 -2.350 1.00 96.00 321 ASP A CA 1
ATOM 2478 C C . ASP A 1 321 ? 1.789 -3.460 -2.282 1.00 96.00 321 ASP A C 1
ATOM 2480 O O . ASP A 1 321 ? 1.713 -2.740 -1.286 1.00 96.00 321 ASP A O 1
ATOM 2484 N N . LEU A 1 322 ? 2.475 -3.098 -3.371 1.00 96.81 322 LEU A N 1
ATOM 2485 C CA . LEU A 1 322 ? 3.174 -1.817 -3.486 1.00 96.81 322 LEU A CA 1
ATOM 2486 C C . LEU A 1 322 ? 2.203 -0.638 -3.382 1.00 96.81 322 LEU A C 1
ATOM 2488 O O . LEU A 1 322 ? 2.485 0.341 -2.690 1.00 96.81 322 LEU A O 1
ATOM 2492 N N . LEU A 1 323 ? 1.056 -0.722 -4.055 1.00 97.25 323 LEU A N 1
ATOM 2493 C CA . LEU A 1 323 ? 0.064 0.342 -4.053 1.00 97.25 323 LEU A CA 1
ATOM 2494 C C . LEU A 1 323 ? -0.578 0.504 -2.674 1.00 97.25 323 LEU A C 1
ATOM 2496 O O . LEU A 1 323 ? -0.716 1.636 -2.209 1.00 97.25 323 LEU A O 1
ATOM 2500 N N . VAL A 1 324 ? -0.939 -0.592 -2.004 1.00 98.06 324 VAL A N 1
ATOM 2501 C CA . VAL A 1 324 ? -1.461 -0.575 -0.631 1.00 98.06 324 VAL A CA 1
ATOM 2502 C C . VAL A 1 324 ? -0.420 0.033 0.304 1.00 98.06 324 VAL A C 1
ATOM 2504 O O . VAL A 1 324 ? -0.739 0.997 0.997 1.00 98.06 324 VAL A O 1
ATOM 2507 N N . ALA A 1 325 ? 0.834 -0.425 0.257 1.00 98.06 325 ALA A N 1
ATOM 2508 C CA . ALA A 1 325 ? 1.907 0.117 1.088 1.00 98.06 325 ALA A CA 1
ATOM 2509 C C . ALA A 1 325 ? 2.116 1.625 0.872 1.00 98.06 325 ALA A C 1
ATOM 2511 O O . ALA A 1 325 ? 2.134 2.396 1.834 1.00 98.06 325 ALA A O 1
ATOM 2512 N N . ALA A 1 326 ? 2.172 2.074 -0.383 1.00 97.75 326 ALA A N 1
ATOM 2513 C CA . ALA A 1 326 ? 2.316 3.489 -0.712 1.00 97.75 326 ALA A CA 1
ATOM 2514 C C . ALA A 1 326 ? 1.120 4.333 -0.232 1.00 97.75 326 ALA A C 1
ATOM 2516 O O . ALA A 1 326 ? 1.304 5.430 0.297 1.00 97.75 326 ALA A O 1
ATOM 2517 N N . ASN A 1 327 ? -0.115 3.836 -0.376 1.00 97.94 327 ASN A N 1
ATOM 2518 C CA . ASN A 1 327 ? -1.298 4.538 0.129 1.00 97.94 327 ASN A CA 1
ATOM 2519 C C . ASN A 1 327 ? -1.289 4.617 1.662 1.00 97.94 327 ASN A C 1
ATOM 2521 O O . ASN A 1 327 ? -1.631 5.666 2.203 1.00 97.94 327 ASN A O 1
ATOM 2525 N N . MET A 1 328 ? -0.866 3.559 2.358 1.00 97.19 328 MET A N 1
ATOM 2526 C CA . MET A 1 328 ? -0.805 3.536 3.824 1.00 97.19 328 MET A CA 1
ATOM 2527 C C . MET A 1 328 ? 0.282 4.454 4.388 1.00 97.19 328 MET A C 1
ATOM 2529 O O . MET A 1 328 ? 0.041 5.145 5.378 1.00 97.19 328 MET A O 1
ATOM 2533 N N . ALA A 1 329 ? 1.424 4.561 3.709 1.00 95.06 329 ALA A N 1
ATOM 2534 C CA . ALA A 1 329 ? 2.468 5.524 4.042 1.00 95.06 329 ALA A CA 1
ATOM 2535 C C . ALA A 1 329 ? 1.951 6.976 4.012 1.00 95.06 329 ALA A C 1
ATOM 2537 O O . ALA A 1 329 ? 2.125 7.738 4.970 1.00 95.06 329 ALA A O 1
ATOM 2538 N N . VAL A 1 330 ? 1.270 7.365 2.927 1.00 93.56 330 VAL A N 1
ATOM 2539 C CA . VAL A 1 330 ? 0.726 8.727 2.794 1.00 93.56 330 VAL A CA 1
ATOM 2540 C C . VAL A 1 330 ? -0.491 8.937 3.696 1.00 93.56 330 VAL A C 1
ATOM 2542 O O . VAL A 1 330 ? -0.662 10.028 4.247 1.00 93.56 330 VAL A O 1
ATOM 2545 N N . PHE A 1 331 ? -1.310 7.898 3.899 1.00 93.44 331 PHE A N 1
ATOM 2546 C CA . PHE A 1 331 ? -2.413 7.925 4.855 1.00 93.44 331 PHE A CA 1
ATOM 2547 C C . PHE A 1 331 ? -1.910 8.305 6.247 1.00 93.44 331 PHE A C 1
ATOM 2549 O O . PHE A 1 331 ? -2.450 9.227 6.860 1.00 93.44 331 PHE A O 1
ATOM 2556 N N . TRP A 1 332 ? -0.840 7.656 6.709 1.00 90.81 332 TRP A N 1
ATOM 2557 C CA . TRP A 1 332 ? -0.275 7.920 8.024 1.00 90.81 332 TRP A CA 1
ATOM 2558 C C . TRP A 1 332 ? 0.281 9.334 8.157 1.00 90.81 332 TRP A C 1
ATOM 2560 O O . TRP A 1 332 ? -0.079 10.038 9.097 1.00 90.81 332 TRP A O 1
ATOM 2570 N N . LYS A 1 333 ? 1.077 9.801 7.182 1.00 87.75 333 LYS A N 1
ATOM 2571 C CA . LYS A 1 333 ? 1.578 11.190 7.157 1.00 87.75 333 LYS A CA 1
ATOM 2572 C C . LYS A 1 333 ? 0.444 12.202 7.290 1.00 87.75 333 LYS A C 1
ATOM 2574 O O . LYS A 1 333 ? 0.550 13.180 8.031 1.00 87.75 333 LYS A O 1
ATOM 2579 N N . ARG A 1 334 ? -0.653 11.978 6.561 1.00 86.38 334 ARG A N 1
ATOM 2580 C CA . ARG A 1 334 ? -1.818 12.864 6.602 1.00 86.38 334 ARG A CA 1
ATOM 2581 C C . ARG A 1 334 ? -2.524 12.801 7.954 1.00 86.38 334 ARG A C 1
ATOM 2583 O O . ARG A 1 334 ? -2.946 13.842 8.456 1.00 86.38 334 ARG A O 1
ATOM 2590 N N . TRP A 1 335 ? -2.639 11.608 8.527 1.00 83.19 335 TRP A N 1
ATOM 2591 C CA . TRP A 1 335 ? -3.267 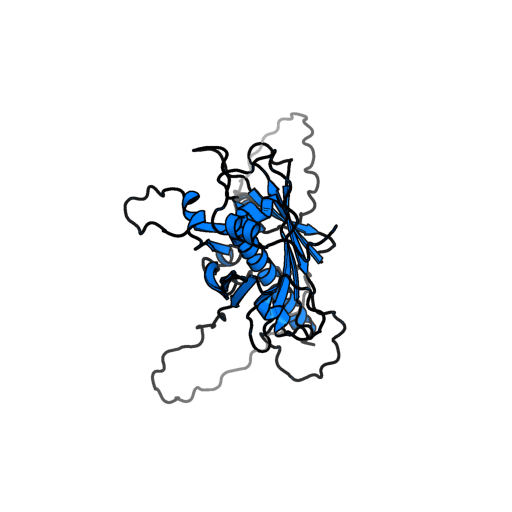11.391 9.824 1.00 83.19 335 TRP A CA 1
ATOM 2592 C C . TRP A 1 335 ? -2.481 12.037 10.972 1.00 83.19 335 TRP A C 1
ATOM 2594 O O . TRP A 1 335 ? -3.067 12.735 11.796 1.00 83.19 335 TRP A O 1
ATOM 2604 N N . GLU A 1 336 ? -1.158 11.876 10.990 1.00 81.38 336 GLU A N 1
ATOM 2605 C CA . GLU A 1 336 ? -0.267 12.492 11.979 1.00 81.38 336 GLU A CA 1
ATOM 2606 C C . GLU A 1 336 ? -0.314 14.026 11.895 1.00 81.38 336 GLU A C 1
ATOM 2608 O O . GLU A 1 336 ? -0.493 14.696 12.911 1.00 81.38 336 GLU A O 1
ATOM 2613 N N . SER A 1 337 ? -0.250 14.587 10.679 1.00 81.19 337 SER A N 1
ATOM 2614 C CA . SER A 1 337 ? -0.409 16.032 10.450 1.00 81.19 337 SER A CA 1
ATOM 2615 C C . SER A 1 337 ? -1.720 16.551 11.036 1.00 81.19 337 SER A C 1
ATOM 2617 O O . SER A 1 337 ? -1.738 17.572 11.717 1.00 81.19 337 SER A O 1
ATOM 2619 N N . TRP A 1 338 ? -2.821 15.834 10.809 1.00 77.94 338 TRP A N 1
ATOM 2620 C CA . TRP A 1 338 ? -4.122 16.213 11.348 1.00 77.94 338 TRP A CA 1
ATOM 2621 C C . TRP A 1 338 ? -4.187 16.106 12.878 1.00 77.94 338 TRP A C 1
ATOM 2623 O O . TRP A 1 338 ? -4.760 16.980 13.531 1.00 77.94 338 TRP A O 1
ATOM 2633 N N . ALA A 1 339 ? -3.601 15.059 13.463 1.00 73.69 339 ALA A N 1
ATOM 2634 C CA . ALA A 1 339 ? -3.549 14.895 14.913 1.00 73.69 339 ALA A CA 1
ATOM 2635 C C . ALA A 1 339 ? -2.777 16.053 15.569 1.00 73.69 339 ALA A C 1
ATOM 2637 O O . ALA A 1 339 ? -3.252 16.634 16.544 1.00 73.69 339 ALA A O 1
ATOM 2638 N N . LEU A 1 340 ? -1.647 16.454 14.978 1.00 75.25 340 LEU A N 1
ATOM 2639 C CA . LEU A 1 340 ? -0.850 17.606 15.412 1.00 75.25 340 LEU A CA 1
ATOM 2640 C C . LEU A 1 340 ? -1.619 18.929 15.291 1.00 75.25 340 LEU A C 1
ATOM 2642 O O . LEU A 1 340 ? -1.638 19.711 16.241 1.00 75.25 340 LEU A O 1
ATOM 2646 N N . GLU A 1 341 ? -2.276 19.169 14.151 1.00 76.00 341 GLU A N 1
ATOM 2647 C CA . GLU A 1 341 ? -3.120 20.354 13.936 1.00 76.00 341 GLU A CA 1
ATOM 2648 C C . GLU A 1 341 ? -4.210 20.467 15.014 1.00 76.00 341 GLU A C 1
ATOM 2650 O O . GLU A 1 341 ? -4.474 21.559 15.516 1.00 76.00 341 GLU A O 1
ATOM 2655 N N . ARG A 1 342 ? -4.814 19.346 15.428 1.00 69.06 342 ARG A N 1
ATOM 2656 C CA . ARG A 1 342 ? -5.817 19.338 16.504 1.00 69.06 342 ARG A CA 1
ATOM 2657 C C . ARG A 1 342 ? -5.234 19.583 17.883 1.00 69.06 342 ARG A C 1
ATOM 2659 O O . ARG A 1 342 ? -5.827 20.350 18.637 1.00 69.06 342 ARG A O 1
ATOM 2666 N N . SER A 1 343 ? -4.102 18.969 18.211 1.00 70.25 343 SER A N 1
ATOM 2667 C CA . SER A 1 343 ? -3.431 19.210 19.492 1.00 70.25 343 SER A CA 1
ATOM 2668 C C . SER A 1 343 ? -3.038 20.680 19.652 1.00 70.25 343 SER A C 1
ATOM 2670 O O . SER A 1 343 ? -3.184 21.232 20.737 1.00 70.25 343 SER A O 1
ATOM 2672 N N . ALA A 1 344 ? -2.631 21.346 18.566 1.00 71.00 344 ALA A N 1
ATOM 2673 C CA . ALA A 1 344 ? -2.321 22.776 18.579 1.00 71.00 344 ALA A CA 1
ATOM 2674 C C . ALA A 1 344 ? -3.552 23.670 18.836 1.00 71.00 344 ALA A C 1
ATOM 2676 O O . ALA A 1 344 ? -3.418 24.740 19.421 1.00 71.00 344 ALA A O 1
ATOM 2677 N N . LEU A 1 345 ? -4.748 23.240 18.419 1.00 67.88 345 LEU A N 1
ATOM 2678 C CA . LEU A 1 345 ? -5.999 23.981 18.628 1.00 67.88 345 LEU A CA 1
ATOM 2679 C C . LEU A 1 345 ? -6.631 23.740 20.008 1.00 67.88 345 LEU A C 1
ATOM 2681 O O . LEU A 1 345 ? -7.424 24.562 20.455 1.00 67.88 345 LEU A O 1
ATOM 2685 N N . GLY A 1 346 ? -6.311 22.624 20.671 1.00 57.75 346 GLY A N 1
ATOM 2686 C CA . GLY A 1 346 ? -6.832 22.270 21.998 1.00 57.75 346 GLY A CA 1
ATOM 2687 C C . GLY A 1 346 ? -6.016 22.804 23.182 1.00 57.75 346 GLY A C 1
ATOM 2688 O O . GLY A 1 346 ? -6.355 22.503 24.320 1.00 57.75 346 GLY A O 1
ATOM 2689 N N . GLY A 1 347 ? -4.934 23.547 22.925 1.00 44.78 347 GLY A N 1
ATOM 2690 C CA . GLY A 1 347 ? -3.992 24.038 23.938 1.00 44.78 347 GLY A CA 1
ATOM 2691 C C . GLY A 1 347 ? -4.240 25.463 24.446 1.00 44.78 347 GLY A C 1
ATOM 2692 O O . GLY A 1 347 ? -3.267 26.118 24.814 1.00 44.78 347 GLY A O 1
ATOM 2693 N N . HIS A 1 348 ? -5.482 25.958 24.432 1.00 34.41 348 HIS A N 1
ATOM 2694 C CA . HIS A 1 348 ? -5.828 27.305 24.906 1.00 34.41 348 HIS A CA 1
ATOM 2695 C C . HIS A 1 348 ? -6.796 27.301 26.082 1.00 34.41 348 HIS A C 1
ATOM 2697 O O . HIS A 1 348 ? -7.802 26.558 26.010 1.00 34.41 348 HIS A O 1
#

Sequence (348 aa):
MAAIRADSLTPILNLADNPPQYVNPNAPILSSLILYIVRVPSSQDLFLTTLHPLQSTVTAEDINASLYYIHVEPVVNTSHISPSTLSPPLPRPPSHRRWSSQSITGSRHSSRSPARPIPTMTIVRRDLASGAQWNVARISSPGSTEEDAQRILVDIMTAGYQRFVEPAMDWGERVSVNFRREMWIEGTGFWSRVKNIGHKRGRSTSTSSDSREKASTAAAPTSEKMKKRGYVFDALWSPGKGEERGRCGFKDEGGGKFLKCKYYPPTHPSKSSLLSVLEFKLPSTTALSAAPGREAPEVITSSKSKLGMLVCHSDGLYMMDLLVAANMAVFWKRWESWALERSALGGH

Radius of gyration: 25.74 Å; chains: 1; bounding box: 56×75×74 Å

Foldseek 3Di:
DDLDPDDDCVVLVVLQLAQDQDDDPPDDWDDKQKWFWFDDPPAQKIFTFSDDDPDLDDDPVRVLRTFKIKHFDDPPPPPPPDPDDDDDDDDDDDDDDDDDDDDDDDDPDPPPPQQAWGTKMWMKGADSVPRDIDTFWIKTFPDGDSQSSQKIKIWGPNPNLQVLDDPPPDPDDDDPSTDIKMKHWPPPVVVVVVVVVPPPPDDDDDDDDDDDDDDDDDDDPDPPPPFDIWIKIFDSYDPDVPGDGWMWTWHADPNNQKIWIWTAGSVGNPDIDTFKIKGFPDADPPPPPDDPDDDQDPHQPRSGRTGIMMMGTRVNSSNVSVSVSVVVVVVRSVSVVVSVVVVVVPPD

Secondary structure (DSSP, 8-state):
----SSS-SHHHHHHHHS--SS--TTSPPPPPEEEEEEEPTTSS-EEEESSPP-SSSPPHHHHHTEEEEEEE-----GGG-PPP---PPPPPPP------------------PPPPPPPPEEEEEE-TTT--EEEEEEEE-S-SSTTGGG-EEEEE--GGGGGG------SSS----SEEEEEEETTHHHHHHHHTTTT---------------------------PPPPEEEE-S--SSTTSPPPEEEEEEEGGGTEEEEEEE-TT-TT--EEEEEEEE-PPPTT---S-S-S---SS---SSSEEEEEEE-HHHHTTHHHHHHHHHHHHHHHHHHHHHHHHHHS--

=== Feature glossary ===
Feature key, reading from the visual/contextual features back to the raw sequence:

Rendered structure images. Structure images are PyMOL renders from six orthogonal camera directions. Cartoon representation draws helices as coils and strands as arrows; sticks shows the backbone as bonds; surface shows the solvent-excluded envelope. Rainbow coloring maps sequence position to hue (blue→red, N→C); chain coloring assigns a distinct color per polypeptide.

Contact-map, Ramachandran, and PAE plots. Three diagnostic plots accompany the record. The Cα contact map visualizes the tertiary structure as a 2D adjacency matrix (8 Å cutoff, sequence-local contacts suppressed). The Ramachandran plot shows the distribution of backbone (φ, ψ) torsions, with points in the α and β basins reflecting secondary structure content. The PAE plot shows AlphaFold's inter-residue confidence as a color matrix.

InterPro / GO / CATH / organism. The annotation block draws on four external resources. InterPro: which protein families and domains the sequence belongs to. GO: standardized terms for what the protein does, what process it participates in, and where in the cell it acts. CATH: which structural fold it has in the CATH hierarchy. Organism: the species of origin.

Nearest PDB structures. Structural nearest neighbors (via Foldseek easy-search vs the PDB). Reported per hit: target PDB id, E-value, and alignment TM-score. A TM-score above ~0.5 is the conventional threshold for 'same fold'.

Predicted aligned error. Predicted aligned error is AlphaFold's pairwise confidence. Unlike pLDDT (per-residue), PAE is per-residue-pair and captures whether two parts of the structure are correctly placed relative to each other. Units are ångströms of expected positional error.

Solvent-accessible surface area. SASA measures how much of the protein is reachable by solvent. It is computed by rolling a water-sized probe over the atomic surface and summing the exposed area (Å²). Per-residue SASA distinguishes core (buried, low SASA) from surface (exposed, high SASA) residues; total SASA is a whole-molecule size measure.

B-factor. Crystallographic B-factors measure how much each atom's electron density is smeared out, in Å². They rise in mobile loops and surface residues and fall in the buried interior. In AlphaFold models this column is repurposed to hold pLDDT instead.

pLDDT. For AlphaFold models, the B-factor field carries pLDDT — the model's own estimate of local accuracy on a 0–100 scale. Regions with pLDDT<50 should be treated as essentially unmodeled; they often correspond to intrinsically disordered segments.

Backbone torsions (φ/ψ). φ (phi) and ψ (psi) are the two rotatable backbone dihedrals per residue: φ is the C(i-1)–N–Cα–C torsion, ψ is the N–Cα–C–N(i+1) torsion, both in degrees on (−180°, 180°]. α-helical residues cluster near (−60°, −45°); β-strand residues near (−120°, +130°). A Ramachandran plot is simply a scatter of (φ, ψ) for every residue.

Radius of gyration, Cα contacts, bounding box. Radius of gyration (Rg) is the root-mean-square distance of Cα atoms from their centroid — a single number for overall size and compactness. A globular domain of N residues has Rg ≈ 2.2·N^0.38 Å; an extended or disordered chain has a much larger Rg. The Cα contact count is the number of residue pairs whose Cα atoms are within 8 Å and are more than four positions apart in sequence — a standard proxy for tertiary packing density. The bounding box is the smallest axis-aligned box enclosing all Cα atoms.

Secondary structure (3-state, P-SEA). Three-state secondary structure (P-SEA) collapses the eight DSSP classes into helix (a), strand (b), and coil (c). P-SEA assigns these from Cα geometry alone — distances and angles — without requiring backbone oxygens, so it works on any Cα trace.

Secondary structure (8-state, DSSP). Secondary structure is the local, repeating backbone conformation. DSSP classifies it into eight states by reading the hydrogen-bond network: three helix types (H, G, I), two β types (E, B), two non-regular types (T, S), and unstructured coil (-).

Foldseek 3Di. The Foldseek 3Di string encodes local tertiary geometry as a 20-letter alphabet — one character per residue — derived from the relative positions of nearby Cα atoms. Unlike the amino-acid sequence, 3Di is a direct function of the 3D structure, so two proteins with the same fold have similar 3Di strings even at low sequence identity.

mmCIF coordinates. Structure coordinates are given as an mmCIF _atom_site loop: one row per atom with element, residue name, chain id, sequence number, and x/y/z position in Å. Only the four main-chain atoms per residue are included here; side chains are omitted to keep the record compact.

Sequence. This is the polypeptide sequence — one letter per residue, N-terminus first. Length ranges from a few dozen residues for small domains to over a thousand for large multi-domain proteins.